Protein AF-A0A844H3U7-F1 (afdb_monomer_lite)

Secondary structure (DSSP, 8-state):
--------TT---HHHHHHHHHHHHHHHHHHHHHHHHHHTT--HHHHHHHHHHHHHHHHHHHHHHTTTTS-HHHHHHHHHHHHHHHHHHHHHHHHHHHHHS-TTTHHHHHHHHHHHHHHHHHHHHHHHHHHHHHHHHHHHHHHHHHHHHHHHHHHHHHHHHHHHHHHHHHHHHHHHHHHHHHHHHHHHHHHHHHHHHHHHHHHHHHHHHHHHHHHHHHHHHHHHHHHHHHHHHHHHHHHHHHHHHHHHHHHHHHHHHHHHHHHHHHHHHHHHHHHHHHHHHHHHHHHHHHHHHHHHHHHHHHTTSS--

Foldseek 3Di:
DDDDDPDPPPCDDPVVVVLVVLLVCLLCCLLVVLVVCLVVVHDLVVSLVSLLCSLVCSLVVCCVVVVDDDQLLVNLVSLQVSLQSSLVSLLVVLVVVLVPDDPVCNVVSVVVNVSSNVSSVSSNVSSNVSNVVSNVVNVVVVVVVVVVVVVVVVVVVVVVVVVVVVVVVVVVVVVVVVVVVVVVVVVVVVVVVVVVVVVVVVVVVVVVVVVVVVVVVVVVVVVVVVVVVVVVVVVVVVVVVVVVVVVVVVVVVVVVVVVVVVVVVVVVVVVVVVVVVVVVVVVVVVVVVVVVVVVVVVVVVVVVPPDD

Radius of gyration: 87.22 Å; chains: 1; bounding box: 187×61×222 Å

pLDDT: mean 83.52, std 12.87, range [40.66, 98.19]

Organism: NCBI:txid913252

Structure (mmCIF, N/CA/C/O backbone):
data_AF-A0A844H3U7-F1
#
_entry.id   AF-A0A844H3U7-F1
#
loop_
_atom_site.group_PDB
_atom_site.id
_atom_site.type_symbol
_atom_site.label_atom_id
_atom_site.label_alt_id
_atom_site.label_comp_id
_atom_site.label_asym_id
_atom_site.label_entity_id
_atom_site.label_seq_id
_atom_site.pdbx_PDB_ins_code
_atom_site.Cartn_x
_atom_site.Cartn_y
_atom_site.Cartn_z
_atom_site.occupancy
_atom_site.B_iso_or_equiv
_atom_site.auth_seq_id
_atom_site.auth_comp_id
_atom_site.auth_asym_id
_atom_site.auth_atom_id
_atom_site.pdbx_PDB_model_num
ATOM 1 N N . MET A 1 1 ? -17.336 -28.755 -20.504 1.00 42.91 1 MET A N 1
ATOM 2 C CA . MET A 1 1 ? -17.019 -28.405 -21.908 1.00 42.91 1 MET A CA 1
ATOM 3 C C . MET A 1 1 ? -16.037 -27.241 -21.916 1.00 42.91 1 MET A C 1
ATOM 5 O O . MET A 1 1 ? -16.451 -26.098 -21.788 1.00 42.91 1 MET A O 1
ATOM 9 N N . ALA A 1 2 ? -14.738 -27.530 -21.987 1.00 43.00 2 ALA A N 1
ATOM 10 C CA . ALA A 1 2 ? -13.700 -26.509 -22.104 1.00 43.00 2 ALA A CA 1
ATOM 11 C C . ALA A 1 2 ? -13.548 -26.126 -23.585 1.00 43.00 2 ALA A C 1
ATOM 13 O O . ALA A 1 2 ? -13.239 -26.981 -24.413 1.00 43.00 2 ALA A O 1
ATOM 14 N N . ARG A 1 3 ? -13.814 -24.863 -23.938 1.00 47.28 3 ARG A N 1
ATOM 15 C CA . ARG A 1 3 ? -13.538 -24.338 -25.283 1.00 47.28 3 ARG A CA 1
ATOM 16 C C . ARG A 1 3 ? -12.031 -24.123 -25.411 1.00 47.28 3 ARG A C 1
ATOM 18 O O . ARG A 1 3 ? -11.485 -23.206 -24.810 1.00 47.28 3 ARG A O 1
ATOM 25 N N . ALA A 1 4 ? -11.376 -24.981 -26.187 1.00 50.75 4 ALA A N 1
ATOM 26 C CA . ALA A 1 4 ? -10.006 -24.775 -26.628 1.00 50.75 4 ALA A CA 1
ATOM 27 C C . ALA A 1 4 ? -9.982 -23.628 -27.648 1.00 50.75 4 ALA A C 1
ATOM 29 O O . ALA A 1 4 ? -10.445 -23.767 -28.779 1.00 50.75 4 ALA A O 1
ATOM 30 N N . THR A 1 5 ? -9.477 -22.472 -27.230 1.00 55.03 5 THR A N 1
ATOM 31 C CA . THR A 1 5 ? -9.232 -21.332 -28.111 1.00 55.03 5 THR A CA 1
ATOM 32 C C . THR A 1 5 ? -8.017 -21.660 -28.975 1.00 55.03 5 THR A C 1
ATOM 34 O O . THR A 1 5 ? -6.880 -21.627 -28.508 1.00 55.03 5 THR A O 1
ATOM 37 N N . THR A 1 6 ? -8.244 -22.013 -30.238 1.00 57.00 6 THR A N 1
ATOM 38 C CA . THR A 1 6 ? -7.185 -22.207 -31.234 1.00 57.00 6 THR A CA 1
ATOM 39 C C . THR A 1 6 ? -6.514 -20.866 -31.527 1.00 57.00 6 THR A C 1
ATOM 41 O O . THR A 1 6 ? -6.956 -20.108 -32.392 1.00 57.00 6 THR A O 1
ATOM 44 N N . ARG A 1 7 ? -5.456 -20.548 -30.781 1.00 52.00 7 ARG A N 1
ATOM 45 C CA . ARG A 1 7 ? -4.577 -19.412 -31.057 1.00 52.00 7 ARG A CA 1
ATOM 46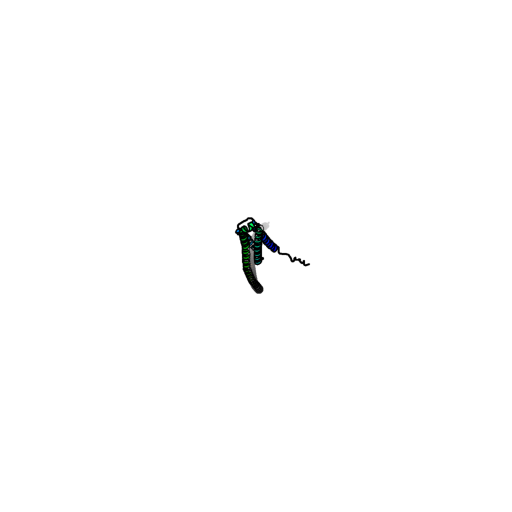 C C . ARG A 1 7 ? -3.762 -19.758 -32.305 1.00 52.00 7 ARG A C 1
ATOM 48 O O . ARG A 1 7 ? -2.907 -20.638 -32.259 1.00 52.00 7 ARG A O 1
ATOM 55 N N . ARG A 1 8 ? -4.079 -19.130 -33.443 1.00 57.53 8 ARG A N 1
ATOM 56 C CA . ARG A 1 8 ? -3.311 -19.298 -34.686 1.00 57.53 8 ARG A CA 1
ATOM 57 C C . ARG A 1 8 ? -1.871 -18.852 -34.432 1.00 57.53 8 ARG A C 1
ATOM 59 O O . ARG A 1 8 ? -1.635 -17.756 -33.940 1.00 57.53 8 ARG A O 1
ATOM 66 N N . MET A 1 9 ? -0.923 -19.706 -34.791 1.00 55.47 9 MET A N 1
ATOM 67 C CA . MET A 1 9 ? 0.509 -19.577 -34.494 1.00 55.47 9 MET A CA 1
ATOM 68 C C . MET A 1 9 ? 1.230 -18.459 -35.286 1.00 55.47 9 MET A C 1
ATOM 70 O O . MET A 1 9 ? 2.443 -18.333 -35.194 1.00 55.47 9 MET A O 1
ATOM 74 N N . HIS A 1 10 ? 0.494 -17.635 -36.045 1.00 56.66 10 HIS A N 1
ATOM 75 C CA . HIS A 1 10 ? 1.019 -16.558 -36.900 1.00 56.66 10 HIS A CA 1
ATOM 76 C C . HIS A 1 10 ? 0.423 -15.177 -36.595 1.00 56.66 10 HIS A C 1
ATOM 78 O O . HIS A 1 10 ? 0.428 -14.296 -37.450 1.00 56.66 10 HIS A O 1
ATOM 84 N N . ASP A 1 11 ? -0.103 -14.979 -35.389 1.00 47.84 11 ASP A N 1
ATOM 85 C CA . ASP A 1 11 ? -0.596 -13.669 -34.966 1.00 47.84 11 ASP A CA 1
ATOM 86 C C . ASP A 1 11 ? 0.603 -12.771 -34.606 1.00 47.84 11 ASP A C 1
ATOM 88 O O . ASP A 1 11 ? 1.008 -12.666 -33.445 1.00 47.84 11 ASP A O 1
ATOM 92 N N . VAL A 1 12 ? 1.243 -12.198 -35.634 1.00 56.62 12 VAL A N 1
ATOM 93 C CA . VAL A 1 12 ? 2.212 -11.107 -35.462 1.00 56.62 12 VAL A CA 1
ATOM 94 C C . VAL A 1 12 ? 1.489 -9.969 -34.764 1.00 56.62 12 VAL A C 1
ATOM 96 O O . VAL A 1 12 ? 0.391 -9.578 -35.162 1.00 56.62 12 VAL A O 1
ATOM 99 N N . SER A 1 13 ? 2.067 -9.467 -33.673 1.00 57.78 13 SER A N 1
ATOM 100 C CA . SER A 1 13 ? 1.369 -8.466 -32.873 1.00 57.78 13 SER A CA 1
ATOM 101 C C . SER A 1 13 ? 1.029 -7.249 -33.753 1.00 57.78 13 SER A C 1
ATOM 103 O O . SER A 1 13 ? 1.859 -6.851 -34.578 1.00 57.78 13 SER A O 1
ATOM 105 N N . PRO A 1 14 ? -0.140 -6.605 -33.581 1.00 56.97 14 PRO A N 1
ATOM 106 C CA . PRO A 1 14 ? -0.527 -5.441 -34.383 1.00 56.97 14 PRO A CA 1
ATOM 107 C C . PRO A 1 14 ? 0.528 -4.324 -34.407 1.00 56.97 14 PRO A C 1
ATOM 109 O O . PRO A 1 14 ? 0.569 -3.538 -35.345 1.00 56.97 14 PRO A O 1
ATOM 112 N N . ARG A 1 15 ? 1.403 -4.266 -33.393 1.00 59.22 15 ARG A N 1
ATOM 113 C CA . ARG A 1 15 ? 2.480 -3.277 -33.252 1.00 59.22 15 ARG A CA 1
ATOM 114 C C . ARG A 1 15 ? 3.720 -3.597 -34.088 1.00 59.22 15 ARG A C 1
ATOM 116 O O . ARG A 1 15 ? 4.289 -2.686 -34.665 1.00 59.22 15 ARG A O 1
ATOM 123 N N . GLU A 1 16 ? 4.051 -4.873 -34.273 1.00 64.25 16 GLU A N 1
ATOM 124 C CA . GLU A 1 16 ? 5.151 -5.285 -35.161 1.00 64.25 16 GLU A CA 1
ATOM 125 C C . GLU A 1 16 ? 4.861 -4.913 -36.628 1.00 64.25 16 GLU A C 1
ATOM 127 O O . GLU A 1 16 ? 5.763 -4.634 -37.416 1.00 64.25 16 GLU A O 1
ATOM 132 N N . SER A 1 17 ? 3.576 -4.856 -36.994 1.00 67.75 17 SER A N 1
ATOM 133 C CA . SER A 1 17 ? 3.145 -4.362 -38.306 1.00 67.75 17 SER A CA 1
ATOM 134 C C . SER A 1 17 ? 3.340 -2.849 -38.449 1.00 67.75 17 SER A C 1
ATOM 136 O O . SER A 1 17 ? 3.697 -2.390 -39.531 1.00 67.75 17 SER A O 1
ATOM 138 N N . TRP A 1 18 ? 3.160 -2.075 -37.372 1.00 74.31 18 TRP A N 1
ATOM 139 C CA . TRP A 1 18 ? 3.371 -0.623 -37.381 1.00 74.31 18 TRP A CA 1
ATOM 140 C C . TRP A 1 18 ? 4.835 -0.254 -37.610 1.00 74.31 18 TRP A C 1
ATOM 142 O O . TRP A 1 18 ? 5.116 0.607 -38.440 1.00 74.31 18 TRP A O 1
ATOM 152 N N . ASP A 1 19 ? 5.765 -0.952 -36.965 1.00 75.94 19 ASP A N 1
ATOM 153 C CA . ASP A 1 19 ? 7.198 -0.667 -37.106 1.00 75.94 19 ASP A CA 1
ATOM 154 C C . ASP A 1 19 ? 7.685 -0.917 -38.537 1.00 75.94 19 ASP A C 1
ATOM 156 O O . ASP A 1 19 ? 8.438 -0.123 -39.107 1.00 75.94 19 ASP A O 1
ATOM 160 N N . ARG A 1 20 ? 7.186 -1.991 -39.164 1.00 81.00 20 ARG A N 1
ATOM 161 C CA . ARG A 1 20 ? 7.453 -2.303 -40.575 1.00 81.00 20 ARG A CA 1
ATOM 162 C C . ARG A 1 20 ? 6.891 -1.231 -41.508 1.00 81.00 20 ARG A C 1
ATOM 164 O O . ARG A 1 20 ? 7.546 -0.890 -42.488 1.00 81.00 20 ARG A O 1
ATOM 171 N N . ILE A 1 21 ? 5.711 -0.685 -41.204 1.00 83.94 21 ILE A N 1
ATOM 172 C CA . ILE A 1 21 ? 5.108 0.409 -41.980 1.00 83.94 21 ILE A CA 1
ATOM 173 C C . ILE A 1 21 ? 5.945 1.684 -41.850 1.00 83.94 21 ILE A C 1
ATOM 175 O O . ILE A 1 21 ? 6.231 2.317 -42.862 1.00 83.94 21 ILE A O 1
ATOM 179 N N . VAL A 1 22 ? 6.378 2.044 -40.638 1.00 86.31 22 VAL A N 1
ATOM 180 C CA . VAL A 1 22 ? 7.224 3.227 -40.399 1.00 86.31 22 VAL A CA 1
ATOM 181 C C . VAL A 1 22 ? 8.575 3.083 -41.105 1.00 86.31 22 VAL A C 1
ATOM 183 O O . VAL A 1 22 ? 9.030 4.027 -41.748 1.00 86.31 22 VAL A O 1
ATOM 186 N N . LEU A 1 23 ? 9.183 1.893 -41.059 1.00 87.12 23 LEU A N 1
ATOM 187 C CA . LEU A 1 23 ? 10.418 1.585 -41.783 1.00 87.12 23 LEU A CA 1
ATOM 188 C C . LEU A 1 23 ? 10.237 1.702 -43.302 1.00 87.12 23 LEU A C 1
ATOM 190 O O . LEU A 1 23 ? 11.038 2.351 -43.973 1.00 87.12 23 LEU A O 1
ATOM 194 N N . LEU A 1 24 ? 9.178 1.096 -43.846 1.00 88.88 24 LEU A N 1
ATOM 195 C CA . LEU A 1 24 ? 8.880 1.147 -45.275 1.00 88.88 24 LEU A CA 1
ATOM 196 C C . LEU A 1 24 ? 8.621 2.587 -45.733 1.00 88.88 24 LEU A C 1
ATOM 198 O O . LEU A 1 24 ? 9.118 3.000 -46.777 1.00 88.88 24 LEU A O 1
ATOM 202 N N . LEU A 1 25 ? 7.882 3.366 -44.941 1.00 90.06 25 LEU A N 1
ATOM 203 C CA . LEU A 1 25 ? 7.611 4.771 -45.225 1.00 90.06 25 LEU A CA 1
ATOM 204 C C . LEU A 1 25 ? 8.904 5.587 -45.215 1.00 90.06 25 LEU A C 1
ATOM 206 O O . LEU A 1 25 ? 9.131 6.352 -46.149 1.00 90.06 25 LEU A O 1
ATOM 210 N N . ALA A 1 26 ? 9.777 5.392 -44.223 1.00 90.06 26 ALA A N 1
ATOM 211 C CA . ALA A 1 26 ? 11.078 6.057 -44.165 1.00 90.06 26 ALA A CA 1
ATOM 212 C C . ALA A 1 26 ? 11.969 5.687 -45.362 1.00 90.06 26 ALA A C 1
ATOM 214 O O . ALA A 1 26 ? 12.630 6.557 -45.929 1.00 90.06 26 ALA A O 1
ATOM 215 N N . PHE A 1 27 ? 11.946 4.422 -45.793 1.00 91.25 27 PHE A N 1
ATOM 216 C CA . PHE A 1 27 ? 12.649 3.969 -46.992 1.00 91.25 27 PHE A CA 1
ATOM 217 C C . PHE A 1 27 ? 12.132 4.660 -48.254 1.00 91.25 27 PHE A C 1
ATOM 219 O O . PHE A 1 27 ? 12.913 5.275 -48.979 1.00 91.25 27 PHE A O 1
ATOM 226 N N . VAL A 1 28 ? 10.820 4.602 -48.497 1.00 92.50 28 VAL A N 1
ATOM 227 C CA . VAL A 1 28 ? 10.200 5.203 -49.685 1.00 92.50 28 VAL A CA 1
ATOM 228 C C . VAL A 1 28 ? 10.406 6.715 -49.690 1.00 92.50 28 VAL A C 1
ATOM 230 O O . VAL A 1 28 ? 10.799 7.264 -50.716 1.00 92.50 28 VAL A O 1
ATOM 233 N N . ALA A 1 29 ? 10.207 7.383 -48.552 1.00 92.38 29 ALA A N 1
ATOM 234 C CA . ALA A 1 29 ? 10.429 8.817 -48.419 1.00 92.38 29 ALA A CA 1
ATOM 235 C C . ALA A 1 29 ? 11.895 9.186 -48.684 1.00 92.38 29 ALA A C 1
ATOM 237 O O . ALA A 1 29 ? 12.162 10.078 -49.484 1.00 92.38 29 ALA A O 1
ATOM 238 N N . GLY A 1 30 ? 12.846 8.467 -48.082 1.00 88.81 30 GLY A N 1
ATOM 239 C CA . GLY A 1 30 ? 14.271 8.731 -48.264 1.00 88.81 30 GLY A CA 1
ATOM 240 C C . GLY A 1 30 ? 14.750 8.517 -49.699 1.00 88.81 30 GLY A C 1
ATOM 241 O O . GLY A 1 30 ? 15.471 9.359 -50.234 1.00 88.81 30 GLY A O 1
ATOM 242 N N . VAL A 1 31 ? 14.302 7.443 -50.355 1.00 88.88 31 VAL A N 1
ATOM 243 C CA . VAL A 1 31 ? 14.633 7.150 -51.757 1.00 88.88 31 VAL A CA 1
ATOM 244 C C . VAL A 1 31 ? 13.979 8.155 -52.704 1.00 88.88 31 VAL A C 1
ATOM 246 O O . VAL A 1 31 ? 14.675 8.774 -53.509 1.00 88.88 31 VAL A O 1
ATOM 249 N N . ALA A 1 32 ? 12.663 8.357 -52.601 1.00 89.94 32 ALA A N 1
ATOM 250 C CA . ALA A 1 32 ? 11.934 9.262 -53.486 1.00 89.94 32 ALA A CA 1
ATOM 251 C C . ALA A 1 32 ? 12.397 10.714 -53.313 1.00 89.94 32 ALA A C 1
ATOM 253 O O . ALA A 1 32 ? 12.651 11.402 -54.301 1.00 89.94 32 ALA A O 1
ATOM 254 N N . GLY A 1 33 ? 12.574 11.163 -52.067 1.00 87.25 33 GLY A N 1
ATOM 255 C CA . GLY A 1 33 ? 13.104 12.486 -51.760 1.00 87.25 33 GLY A CA 1
ATOM 256 C C . GLY A 1 33 ? 14.547 12.650 -52.232 1.00 87.25 33 GLY A C 1
ATOM 257 O O . GLY A 1 33 ? 14.862 13.639 -52.886 1.00 87.25 33 GLY A O 1
ATOM 258 N N . GLY A 1 34 ? 15.415 11.660 -52.004 1.00 85.81 34 GLY A N 1
ATOM 259 C CA . GLY A 1 34 ? 16.798 11.689 -52.487 1.00 85.81 34 GLY A CA 1
ATOM 260 C C . GLY A 1 34 ? 16.901 11.811 -54.011 1.00 85.81 34 GLY A C 1
ATOM 261 O O . GLY A 1 34 ? 17.703 12.600 -54.512 1.00 85.81 34 GLY A O 1
ATOM 262 N N . ILE A 1 35 ? 16.060 11.084 -54.754 1.00 85.50 35 ILE A N 1
ATOM 263 C CA . ILE A 1 35 ? 15.978 11.181 -56.219 1.00 85.50 35 ILE A CA 1
ATOM 264 C C . ILE A 1 35 ? 15.447 12.554 -56.642 1.00 85.50 35 ILE A C 1
ATOM 266 O O . ILE A 1 35 ? 16.050 13.201 -57.496 1.00 85.50 35 ILE A O 1
ATOM 270 N N . ALA A 1 36 ? 14.363 13.032 -56.026 1.00 87.62 36 ALA A N 1
ATOM 271 C CA . ALA A 1 36 ? 13.773 14.330 -56.349 1.00 87.62 36 ALA A CA 1
ATOM 272 C C . ALA A 1 36 ? 14.753 15.495 -56.119 1.00 87.62 36 ALA A C 1
ATOM 274 O O . ALA A 1 36 ? 14.860 16.385 -56.966 1.00 87.62 36 ALA A O 1
ATOM 275 N N . LEU A 1 37 ? 15.513 15.476 -55.015 1.00 85.94 37 LEU A N 1
ATOM 276 C CA . LEU A 1 37 ? 16.533 16.493 -54.739 1.00 85.94 37 LEU A CA 1
ATOM 277 C C . LEU A 1 37 ? 17.678 16.463 -55.759 1.00 85.94 37 LEU A C 1
ATOM 279 O O . LEU A 1 37 ? 18.150 17.528 -56.157 1.00 85.94 37 LEU A O 1
ATOM 283 N N . LYS A 1 38 ? 18.097 15.272 -56.211 1.00 80.06 38 LYS A N 1
ATOM 284 C CA . LYS A 1 38 ? 19.107 15.139 -57.272 1.00 80.06 38 LYS A CA 1
ATOM 285 C C . LYS A 1 38 ? 18.606 15.676 -58.611 1.00 80.06 38 LYS A C 1
ATOM 287 O O . LYS A 1 38 ? 19.309 16.452 -59.245 1.00 80.06 38 LYS A O 1
ATOM 292 N N . LEU A 1 39 ? 17.378 15.332 -59.002 1.00 79.62 39 LEU A N 1
ATOM 293 C CA . LEU A 1 39 ? 16.752 15.824 -60.238 1.00 79.62 39 LEU A CA 1
ATOM 294 C C . LEU A 1 39 ? 16.565 17.348 -60.249 1.00 79.62 39 LEU A C 1
ATOM 296 O O . LEU A 1 39 ? 16.596 17.969 -61.305 1.00 79.62 39 LEU A O 1
ATOM 300 N N . SER A 1 40 ? 16.386 17.953 -59.074 1.00 81.25 40 SER A N 1
ATOM 301 C CA . SER A 1 40 ? 16.207 19.402 -58.929 1.00 81.25 40 SER A CA 1
ATOM 302 C C . SER A 1 40 ? 17.524 20.194 -58.990 1.00 81.25 40 SER A C 1
ATOM 304 O O . SER A 1 40 ? 17.490 21.419 -58.906 1.00 81.25 40 SER A O 1
ATOM 306 N N . GLY A 1 41 ? 18.684 19.528 -59.089 1.00 72.56 41 GLY A N 1
ATOM 307 C CA . GLY A 1 41 ? 19.995 20.188 -59.172 1.00 72.56 41 GLY A CA 1
ATOM 308 C C . GLY A 1 41 ? 20.398 20.964 -57.910 1.00 72.56 41 GLY A C 1
ATOM 309 O O . GLY A 1 41 ? 21.214 21.884 -57.975 1.00 72.56 41 GLY A O 1
ATOM 310 N N . VAL A 1 42 ? 19.805 20.642 -56.755 1.00 79.38 42 VAL A N 1
ATOM 311 C CA . VAL A 1 42 ? 20.055 21.350 -55.489 1.00 79.38 42 VAL A CA 1
ATOM 312 C C . VAL A 1 42 ? 21.458 21.028 -54.972 1.00 79.38 42 VAL A C 1
ATOM 314 O O . VAL A 1 42 ? 21.985 19.939 -55.198 1.00 79.38 42 VAL A O 1
ATOM 317 N N . HIS A 1 43 ? 22.059 21.968 -54.233 1.00 82.12 43 HIS A N 1
ATOM 318 C CA . HIS A 1 43 ? 23.392 21.785 -53.670 1.00 82.12 43 HIS A CA 1
ATOM 319 C C . HIS A 1 43 ? 23.502 20.448 -52.887 1.00 82.12 43 HIS A C 1
ATOM 321 O O . HIS A 1 43 ? 22.695 20.203 -51.986 1.00 82.12 43 HIS A O 1
ATOM 327 N N . PRO A 1 44 ? 24.528 19.619 -53.151 1.00 81.12 44 PRO A N 1
ATOM 328 C CA . PRO A 1 44 ? 24.719 18.274 -52.589 1.00 81.12 44 PRO A CA 1
ATOM 329 C C . PRO A 1 44 ? 24.589 18.164 -51.061 1.00 81.12 44 PRO A C 1
ATOM 331 O O . PRO A 1 44 ? 24.048 17.189 -50.545 1.00 81.12 44 PRO A O 1
ATOM 334 N N . PHE A 1 45 ? 25.017 19.189 -50.317 1.00 84.31 45 PHE A N 1
ATOM 335 C CA . PHE A 1 45 ? 24.825 19.263 -48.860 1.00 84.31 45 PHE A CA 1
ATOM 336 C C . PHE A 1 45 ? 23.360 19.134 -48.415 1.00 84.31 45 PHE A C 1
ATOM 338 O O . PHE A 1 45 ? 23.105 18.514 -47.385 1.00 84.31 45 PHE A O 1
ATOM 345 N N . TRP A 1 46 ? 22.393 19.655 -49.176 1.00 87.12 46 TRP A N 1
ATOM 346 C CA . TRP A 1 46 ? 20.973 19.504 -48.845 1.00 87.12 46 TRP A CA 1
ATOM 347 C C . TRP A 1 46 ? 20.488 18.071 -49.047 1.00 87.12 46 TRP A C 1
ATOM 349 O O . TRP A 1 46 ? 19.719 17.573 -48.230 1.00 87.12 46 TRP A O 1
ATOM 359 N N . ALA A 1 47 ? 20.979 17.378 -50.076 1.00 85.56 47 ALA A N 1
ATOM 360 C CA . ALA A 1 47 ? 20.674 15.965 -50.288 1.00 85.56 47 ALA A CA 1
ATOM 361 C C . ALA A 1 47 ? 21.268 15.085 -49.172 1.00 85.56 47 ALA A C 1
ATOM 363 O O . ALA A 1 47 ? 20.587 14.205 -48.642 1.00 85.56 47 ALA A O 1
ATOM 364 N N . ALA A 1 48 ? 22.503 15.377 -48.752 1.00 87.12 48 ALA A N 1
ATOM 365 C CA . ALA A 1 48 ? 23.147 14.735 -47.606 1.00 87.12 48 ALA A CA 1
ATOM 366 C C . ALA A 1 48 ? 22.382 14.989 -46.293 1.00 87.12 48 ALA A C 1
ATOM 368 O O . ALA A 1 48 ? 22.128 14.058 -45.525 1.00 87.12 48 ALA A O 1
ATOM 369 N N . GLY A 1 49 ? 21.980 16.241 -46.055 1.00 90.44 49 GLY A N 1
ATOM 370 C CA . GLY A 1 49 ? 21.198 16.644 -44.887 1.00 90.44 49 GLY A CA 1
ATOM 371 C C . GLY A 1 49 ? 19.801 16.025 -44.863 1.00 90.44 49 GLY A C 1
ATOM 372 O O . GLY A 1 49 ? 19.347 15.603 -43.805 1.00 90.44 49 GLY A O 1
ATOM 373 N N . TYR A 1 50 ? 19.146 15.894 -46.018 1.00 91.56 50 TYR A N 1
ATOM 374 C CA . TYR A 1 50 ? 17.850 15.229 -46.135 1.00 91.56 50 TYR A CA 1
ATOM 375 C C . TYR A 1 50 ? 17.935 13.749 -45.749 1.00 91.56 50 TYR A C 1
ATOM 377 O O . TYR A 1 50 ? 17.155 13.288 -44.919 1.00 91.56 50 TYR A O 1
ATOM 385 N N . ALA A 1 51 ? 18.918 13.013 -46.278 1.00 90.00 51 ALA A N 1
ATOM 386 C CA . ALA A 1 51 ? 19.122 11.612 -45.912 1.00 90.00 51 ALA A CA 1
ATOM 387 C C . ALA A 1 51 ? 19.389 11.451 -44.404 1.00 90.00 51 ALA A C 1
ATOM 389 O O . ALA A 1 51 ? 18.816 10.571 -43.761 1.00 90.00 51 ALA A O 1
ATOM 390 N N . ALA A 1 52 ? 20.200 12.342 -43.822 1.00 91.81 52 ALA A N 1
ATOM 391 C CA . ALA A 1 52 ? 20.442 12.371 -42.383 1.00 91.81 52 ALA A CA 1
ATOM 392 C C . ALA A 1 52 ? 19.164 12.673 -41.584 1.00 91.81 52 ALA A C 1
ATOM 394 O O . ALA A 1 52 ? 18.889 12.006 -40.591 1.00 91.81 52 ALA A O 1
ATOM 395 N N . LEU A 1 53 ? 18.350 13.631 -42.033 1.00 94.06 53 LEU A N 1
ATOM 396 C CA . LEU A 1 53 ? 17.082 13.987 -41.400 1.00 94.06 53 LEU A CA 1
ATOM 397 C C . LEU A 1 53 ? 16.090 12.820 -41.427 1.00 94.06 53 LEU A C 1
ATOM 399 O O . LEU A 1 53 ? 15.432 12.561 -40.422 1.00 94.06 53 LEU A O 1
ATOM 403 N N . VAL A 1 54 ? 15.991 12.093 -42.541 1.00 92.69 54 VAL A N 1
ATOM 404 C CA . VAL A 1 54 ? 15.128 10.906 -42.650 1.00 92.69 54 VAL A CA 1
ATOM 405 C C . VAL A 1 54 ? 15.593 9.807 -41.689 1.00 92.69 54 VAL A C 1
ATOM 407 O O . VAL A 1 54 ? 14.770 9.246 -40.971 1.00 92.69 54 VAL A O 1
ATOM 410 N N . LEU A 1 55 ? 16.902 9.550 -41.592 1.00 91.75 55 LEU A N 1
ATOM 411 C CA . LEU A 1 55 ? 17.457 8.580 -40.637 1.00 91.75 55 LEU A CA 1
ATOM 412 C C . LEU A 1 55 ? 17.197 8.989 -39.181 1.00 91.75 55 LEU A C 1
ATOM 414 O O . LEU A 1 55 ? 16.704 8.188 -38.387 1.00 91.75 55 LEU A O 1
ATOM 418 N N . CYS A 1 56 ? 17.477 10.247 -38.835 1.00 92.19 56 CYS A N 1
ATOM 419 C CA . CYS A 1 56 ? 17.264 10.772 -37.489 1.00 92.19 56 CYS A CA 1
ATOM 420 C C . CYS A 1 56 ? 15.779 10.798 -37.111 1.00 92.19 56 CYS A C 1
ATOM 422 O O . CYS A 1 56 ? 15.432 10.418 -35.998 1.00 92.19 56 CYS A O 1
ATOM 424 N N . SER A 1 57 ? 14.894 11.216 -38.020 1.00 90.88 57 SER A N 1
ATOM 425 C CA . SER A 1 57 ? 13.447 11.237 -37.773 1.00 90.88 57 SER A CA 1
ATOM 426 C C . SER A 1 57 ? 12.872 9.831 -37.629 1.00 90.88 57 SER A C 1
ATOM 428 O O . SER A 1 57 ? 12.065 9.615 -36.730 1.00 90.88 57 SER A O 1
ATOM 430 N N . TYR A 1 58 ? 13.332 8.863 -38.429 1.00 90.50 58 TYR A N 1
ATOM 431 C CA . TYR A 1 58 ? 12.981 7.456 -38.252 1.00 90.50 58 TYR A CA 1
ATOM 432 C C . TYR A 1 58 ? 13.398 6.943 -36.868 1.00 90.50 58 TYR A C 1
ATOM 434 O O . TYR A 1 58 ? 12.562 6.397 -36.144 1.00 90.50 58 TYR A O 1
ATOM 442 N N . ALA A 1 59 ? 14.657 7.157 -36.469 1.00 88.62 59 ALA A N 1
ATOM 443 C CA . ALA A 1 59 ? 15.142 6.724 -35.161 1.00 88.62 59 ALA A CA 1
ATOM 444 C C . ALA A 1 59 ? 14.365 7.388 -34.021 1.00 88.62 59 ALA A C 1
ATOM 446 O O . ALA A 1 59 ? 13.932 6.705 -33.100 1.00 88.62 59 ALA A O 1
ATOM 447 N N . LEU A 1 60 ? 14.129 8.699 -34.107 1.00 88.00 60 LEU A N 1
ATOM 448 C CA . LEU A 1 60 ? 13.441 9.468 -33.076 1.00 88.00 60 LEU A CA 1
ATOM 449 C C . LEU A 1 60 ? 11.964 9.070 -32.947 1.00 88.00 60 LEU A C 1
ATOM 451 O O . LEU A 1 60 ? 11.480 8.840 -31.841 1.00 88.00 60 LEU A O 1
ATOM 455 N N . LEU A 1 61 ? 11.250 8.949 -34.071 1.00 86.75 61 LEU A N 1
ATOM 456 C CA . LEU A 1 61 ? 9.841 8.560 -34.091 1.00 86.75 61 LEU A CA 1
ATOM 457 C C . LEU A 1 61 ? 9.660 7.132 -33.572 1.00 86.75 61 LEU A C 1
ATOM 459 O O . LEU A 1 61 ? 8.761 6.885 -32.769 1.00 86.75 61 LEU A O 1
ATOM 463 N N . THR A 1 62 ? 10.532 6.211 -33.985 1.00 84.1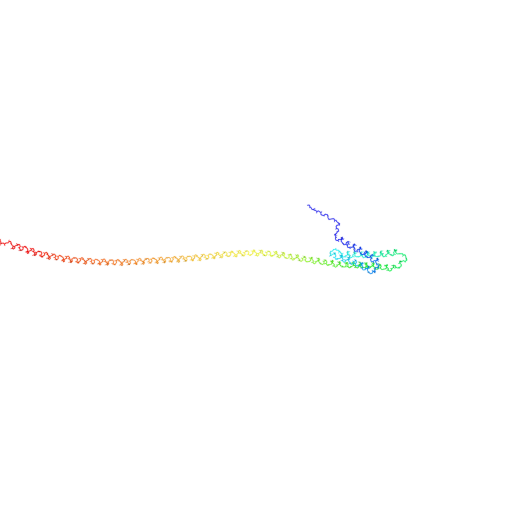2 62 THR A N 1
ATOM 464 C CA . THR A 1 62 ? 10.489 4.816 -33.531 1.00 84.12 62 THR A CA 1
ATOM 465 C C . THR A 1 62 ? 10.855 4.716 -32.051 1.00 84.12 62 THR A C 1
ATOM 467 O O . THR A 1 62 ? 10.185 3.999 -31.314 1.00 84.12 62 THR A O 1
ATOM 470 N N . TYR A 1 63 ? 11.840 5.489 -31.584 1.00 81.94 63 TYR A N 1
ATOM 471 C CA . TYR A 1 63 ? 12.233 5.548 -30.176 1.00 81.94 63 TYR A CA 1
ATOM 472 C C . TYR A 1 63 ? 11.102 6.074 -29.277 1.00 81.94 63 TYR A C 1
ATOM 474 O O . TYR A 1 63 ? 10.746 5.424 -28.298 1.00 81.94 63 TYR A O 1
ATOM 482 N N . PHE A 1 64 ? 10.470 7.201 -29.629 1.00 78.88 64 PHE A N 1
ATOM 483 C CA . PHE A 1 64 ? 9.386 7.775 -28.818 1.00 78.88 64 PHE A CA 1
ATOM 484 C C . PHE A 1 64 ? 8.077 6.987 -28.888 1.00 78.88 64 PHE A C 1
ATOM 486 O O . PHE A 1 64 ? 7.375 6.860 -27.884 1.00 78.88 64 PHE A O 1
ATOM 493 N N . THR A 1 65 ? 7.727 6.457 -30.061 1.00 73.19 65 THR A N 1
ATOM 494 C CA . THR A 1 65 ? 6.490 5.675 -30.227 1.00 73.19 65 THR A CA 1
ATOM 495 C C . THR A 1 65 ? 6.605 4.327 -29.520 1.00 73.19 65 THR A C 1
ATOM 497 O O . THR A 1 65 ? 5.621 3.807 -28.990 1.00 73.19 65 THR A O 1
ATOM 500 N N . THR A 1 66 ? 7.820 3.781 -29.440 1.00 64.25 66 THR A N 1
ATOM 501 C CA . THR A 1 66 ? 8.059 2.443 -28.908 1.00 64.25 66 THR A CA 1
ATOM 502 C C . THR A 1 66 ? 8.585 2.471 -27.485 1.00 64.25 66 THR A C 1
ATOM 504 O O . THR A 1 66 ? 9.601 1.867 -27.152 1.00 64.25 66 THR A O 1
ATOM 507 N N . ASN A 1 67 ? 7.844 3.135 -26.611 1.00 51.84 67 ASN A N 1
ATOM 508 C CA . ASN A 1 67 ? 8.310 3.464 -25.272 1.00 51.84 67 ASN A CA 1
ATOM 509 C C . ASN A 1 67 ? 8.616 2.259 -24.346 1.00 51.84 67 ASN A C 1
ATOM 511 O O . ASN A 1 67 ? 9.012 2.491 -23.215 1.00 51.84 67 ASN A O 1
ATOM 515 N N . LEU A 1 68 ? 8.437 0.987 -24.753 1.00 50.16 68 LEU A N 1
ATOM 516 C CA . LEU A 1 68 ? 8.605 -0.156 -23.833 1.00 50.16 68 LEU A CA 1
ATOM 517 C C . LEU A 1 68 ? 9.056 -1.519 -24.416 1.00 50.16 68 LEU A C 1
ATOM 519 O O . LEU A 1 68 ? 9.174 -2.446 -23.616 1.00 50.16 68 LEU A O 1
ATOM 523 N N . ARG A 1 69 ? 9.266 -1.733 -25.733 1.00 51.91 69 ARG A N 1
ATOM 524 C CA . ARG A 1 69 ? 9.526 -3.117 -26.235 1.00 51.91 69 ARG A CA 1
ATOM 525 C C . ARG A 1 69 ? 10.398 -3.343 -27.476 1.00 51.91 69 ARG A C 1
ATOM 527 O O . ARG A 1 69 ? 10.694 -4.506 -27.735 1.00 51.91 69 ARG A O 1
ATOM 534 N N . ILE A 1 70 ? 10.807 -2.330 -28.238 1.00 56.66 70 ILE A N 1
ATOM 535 C CA . ILE A 1 70 ? 11.806 -2.563 -29.295 1.00 56.66 70 ILE A CA 1
ATOM 536 C C . ILE A 1 70 ? 13.172 -2.430 -28.648 1.00 56.66 70 ILE A C 1
ATOM 538 O O . ILE A 1 70 ? 13.471 -1.410 -28.028 1.00 56.66 70 ILE A O 1
ATOM 542 N N . GLU A 1 71 ? 13.988 -3.469 -28.787 1.00 68.00 71 GLU A N 1
ATOM 543 C CA . GLU A 1 71 ? 15.392 -3.398 -28.416 1.00 68.00 71 GLU A CA 1
ATOM 544 C C . GLU A 1 71 ? 16.030 -2.269 -29.233 1.00 68.00 71 GLU A C 1
ATOM 546 O O . GLU A 1 71 ? 15.959 -2.311 -30.464 1.00 68.00 71 GLU A O 1
ATOM 551 N N . PRO A 1 72 ? 16.650 -1.258 -28.597 1.00 75.94 72 PRO A N 1
ATOM 552 C CA . PRO A 1 72 ? 17.334 -0.179 -29.313 1.00 75.94 72 PRO A CA 1
ATOM 553 C C . PRO A 1 72 ? 18.305 -0.689 -30.397 1.00 75.94 72 PRO A C 1
ATOM 555 O O . PRO A 1 72 ? 18.526 -0.021 -31.403 1.00 75.94 72 PRO A O 1
ATOM 558 N N . GLU A 1 73 ? 18.800 -1.921 -30.244 1.00 79.44 73 GLU A N 1
ATOM 559 C CA . GLU A 1 73 ? 19.539 -2.694 -31.249 1.00 79.44 73 GLU A CA 1
ATOM 560 C C . GLU A 1 73 ? 18.820 -2.787 -32.603 1.00 79.44 73 GLU A C 1
ATOM 562 O O . GLU A 1 73 ? 19.418 -2.464 -33.626 1.00 79.44 73 GLU A O 1
ATOM 567 N N . ALA A 1 74 ? 17.533 -3.140 -32.630 1.00 84.31 74 ALA A N 1
ATOM 568 C CA . ALA A 1 74 ? 16.770 -3.280 -33.869 1.00 84.31 74 ALA A CA 1
ATOM 569 C C . ALA A 1 74 ? 16.552 -1.931 -34.574 1.00 84.31 74 ALA A C 1
ATOM 571 O O . ALA A 1 74 ? 16.610 -1.855 -35.801 1.00 84.31 74 ALA A O 1
ATOM 572 N N . ILE A 1 75 ? 16.350 -0.845 -33.815 1.00 87.31 75 ILE A N 1
ATOM 573 C CA . ILE A 1 75 ? 16.260 0.514 -34.379 1.00 87.31 75 ILE A CA 1
ATOM 574 C C . ILE A 1 75 ? 17.603 0.901 -35.000 1.00 87.31 75 ILE A C 1
ATOM 576 O O . ILE A 1 75 ? 17.642 1.391 -36.130 1.00 87.31 75 ILE A O 1
ATOM 580 N N . GLY A 1 76 ? 18.703 0.649 -34.286 1.00 89.75 76 GLY A N 1
ATOM 581 C CA . GLY A 1 76 ? 20.055 0.902 -34.772 1.00 89.75 76 GLY A CA 1
ATOM 582 C C . GLY A 1 76 ? 20.392 0.109 -36.037 1.00 89.75 76 GLY A C 1
ATOM 583 O O . GLY A 1 76 ? 20.910 0.679 -36.998 1.00 89.75 76 GLY A O 1
ATOM 584 N N . ASP A 1 77 ? 20.058 -1.180 -36.071 1.00 90.44 77 ASP A N 1
ATOM 585 C CA . ASP A 1 77 ? 20.257 -2.040 -37.238 1.00 90.44 77 ASP A CA 1
ATOM 586 C C . ASP A 1 77 ? 19.408 -1.575 -38.430 1.00 90.44 77 ASP A C 1
ATOM 588 O O . ASP A 1 77 ? 19.920 -1.467 -39.545 1.00 90.44 77 ASP A O 1
ATOM 592 N N . ASN A 1 78 ? 18.148 -1.194 -38.206 1.00 91.31 78 ASN A N 1
ATOM 593 C CA . ASN A 1 78 ? 17.297 -0.627 -39.252 1.00 91.31 78 ASN A CA 1
ATOM 594 C C . ASN A 1 78 ? 17.864 0.685 -39.810 1.00 91.31 78 ASN A C 1
ATOM 596 O O . ASN A 1 78 ? 17.896 0.860 -41.025 1.00 91.31 78 ASN A O 1
ATOM 600 N N . CYS A 1 79 ? 18.366 1.585 -38.957 1.00 92.06 79 CYS A N 1
ATOM 601 C CA . CYS A 1 79 ? 19.023 2.821 -39.398 1.00 92.06 79 CYS A CA 1
ATOM 602 C C . CYS A 1 79 ? 20.278 2.537 -40.230 1.00 92.06 79 CYS A C 1
ATOM 604 O O . CYS A 1 79 ? 20.538 3.219 -41.222 1.00 92.06 79 CYS A O 1
ATOM 606 N N . TYR A 1 80 ? 21.044 1.515 -39.850 1.00 93.69 80 TYR A N 1
ATOM 607 C CA . TYR A 1 80 ? 22.209 1.070 -40.602 1.00 93.69 80 TYR A CA 1
ATOM 608 C C . TYR A 1 80 ? 21.828 0.549 -41.993 1.00 93.69 80 TYR A C 1
ATOM 610 O O . TYR A 1 80 ? 22.404 0.997 -42.988 1.00 93.69 80 TYR A O 1
ATOM 618 N N . TYR A 1 81 ? 20.823 -0.330 -42.085 1.00 93.19 81 TYR A N 1
ATOM 619 C CA . TYR A 1 81 ? 20.331 -0.827 -43.372 1.00 93.19 81 TYR A CA 1
ATOM 620 C C . TYR A 1 81 ? 19.737 0.286 -44.231 1.00 93.19 81 TYR A C 1
ATOM 622 O O . TYR A 1 81 ? 19.974 0.319 -45.436 1.00 93.19 81 TYR A O 1
ATOM 630 N N . LEU A 1 82 ? 19.008 1.224 -43.626 1.00 91.88 82 LEU A N 1
ATOM 631 C CA . LEU A 1 82 ? 18.414 2.349 -44.337 1.00 91.88 82 LEU A CA 1
ATOM 632 C C . LEU A 1 82 ? 19.493 3.285 -44.898 1.00 91.88 82 LEU A C 1
ATOM 634 O O . LEU A 1 82 ? 19.438 3.649 -46.070 1.00 91.88 82 LEU A O 1
ATOM 638 N N . GLY A 1 83 ? 20.521 3.598 -44.104 1.00 92.81 83 GLY A N 1
ATOM 639 C CA . GLY A 1 83 ? 21.679 4.369 -44.558 1.00 92.81 83 GLY A CA 1
ATOM 640 C C . GLY A 1 83 ? 22.416 3.672 -45.702 1.00 92.81 83 GLY A C 1
ATOM 641 O O . GLY A 1 83 ? 22.702 4.297 -46.717 1.00 92.81 83 GLY A O 1
ATOM 642 N N . PHE A 1 84 ? 22.642 2.361 -45.592 1.00 92.75 84 PHE A N 1
ATOM 643 C CA . PHE A 1 84 ? 23.235 1.557 -46.663 1.00 92.75 84 PHE A CA 1
ATOM 644 C C . PHE A 1 84 ? 22.391 1.564 -47.948 1.00 92.75 84 PHE A C 1
ATOM 646 O O . PHE A 1 84 ? 22.920 1.759 -49.044 1.00 92.75 84 PHE A O 1
ATOM 653 N N . LEU A 1 85 ? 21.073 1.402 -47.829 1.00 92.00 85 LEU A N 1
ATOM 654 C CA . LEU A 1 85 ? 20.153 1.444 -48.964 1.00 92.00 85 LEU A CA 1
ATOM 655 C C . LEU A 1 85 ? 20.128 2.822 -49.635 1.00 92.00 85 LEU A C 1
ATOM 657 O O . LEU A 1 85 ? 20.103 2.900 -50.866 1.00 92.00 85 LEU A O 1
ATOM 661 N N . PHE A 1 86 ? 20.180 3.907 -48.860 1.00 91.06 86 PHE A N 1
ATOM 662 C CA . PHE A 1 86 ? 20.277 5.267 -49.395 1.00 91.06 86 PHE A CA 1
ATOM 663 C C . PHE A 1 86 ? 21.585 5.477 -50.156 1.00 91.06 86 PHE A C 1
ATOM 665 O O . PHE A 1 86 ? 21.565 6.034 -51.254 1.00 91.06 86 PHE A O 1
ATOM 672 N N . THR A 1 87 ? 22.703 4.963 -49.640 1.00 91.75 87 THR A N 1
ATOM 673 C CA . THR A 1 87 ? 23.992 4.960 -50.341 1.00 91.75 87 THR A CA 1
ATOM 674 C C . THR A 1 87 ? 23.900 4.218 -51.670 1.00 91.75 87 THR A C 1
ATOM 676 O O . THR A 1 87 ? 24.226 4.796 -52.706 1.00 91.75 87 THR A O 1
ATOM 679 N N . LEU A 1 88 ? 23.417 2.970 -51.671 1.00 91.00 88 LEU A N 1
ATOM 680 C CA . LEU A 1 88 ? 23.291 2.167 -52.892 1.00 91.00 88 LEU A CA 1
ATOM 681 C C . LEU A 1 88 ? 22.392 2.838 -53.929 1.00 91.00 88 LEU A C 1
ATOM 683 O O . LEU A 1 88 ? 22.750 2.909 -55.101 1.00 91.00 88 LEU A O 1
ATOM 687 N N . THR A 1 89 ? 21.258 3.379 -53.490 1.00 89.06 89 THR A N 1
ATOM 688 C CA . THR A 1 89 ? 20.320 4.090 -54.364 1.00 89.06 89 THR A CA 1
ATOM 689 C C . THR A 1 89 ? 20.963 5.349 -54.941 1.00 89.06 89 THR A C 1
ATOM 691 O O . THR A 1 89 ? 20.895 5.591 -56.144 1.00 89.06 89 THR A O 1
ATOM 694 N N . SER A 1 90 ? 21.639 6.137 -54.100 1.00 86.19 90 SER A N 1
ATOM 695 C CA . SER A 1 90 ? 22.338 7.351 -54.517 1.00 86.19 90 SER A CA 1
ATOM 696 C C . SER A 1 90 ? 23.387 7.041 -55.589 1.00 86.19 90 SER A C 1
ATOM 698 O O . SER A 1 90 ? 23.413 7.714 -56.620 1.00 86.19 90 SER A O 1
ATOM 700 N N . LEU A 1 91 ? 24.204 6.006 -55.383 1.00 87.50 91 LEU A N 1
ATOM 701 C CA . LEU A 1 91 ? 25.226 5.586 -56.340 1.00 87.50 91 LEU A CA 1
ATOM 702 C C . LEU A 1 91 ? 24.629 5.024 -57.629 1.00 87.50 91 LEU A C 1
ATOM 704 O O . LEU A 1 91 ? 25.092 5.388 -58.706 1.00 87.50 91 LEU A O 1
ATOM 708 N N . ALA A 1 92 ? 23.589 4.192 -57.535 1.00 87.62 92 ALA A N 1
ATOM 709 C CA . ALA A 1 92 ? 22.913 3.627 -58.699 1.00 87.62 92 ALA A CA 1
ATOM 710 C C . ALA A 1 92 ? 22.342 4.725 -59.608 1.00 87.62 92 ALA A C 1
ATOM 712 O O . ALA A 1 92 ? 22.554 4.695 -60.817 1.00 87.62 92 ALA A O 1
ATOM 713 N N . VAL A 1 93 ? 21.690 5.733 -59.022 1.00 85.00 93 VAL A N 1
ATOM 714 C CA . VAL A 1 93 ? 21.132 6.879 -59.757 1.00 85.00 93 VAL A CA 1
ATOM 715 C C . VAL A 1 93 ? 22.237 7.734 -60.379 1.00 85.00 93 VAL A C 1
ATOM 717 O O . VAL A 1 93 ? 22.149 8.101 -61.546 1.00 85.00 93 VAL A O 1
ATOM 720 N N . THR A 1 94 ? 23.306 8.023 -59.631 1.00 84.88 94 THR A N 1
ATOM 721 C CA . THR A 1 94 ? 24.450 8.780 -60.163 1.00 84.88 94 THR A CA 1
ATOM 722 C C . THR A 1 94 ? 25.121 8.041 -61.324 1.00 84.88 94 THR A C 1
ATOM 724 O O . THR A 1 94 ? 25.452 8.665 -62.325 1.00 84.88 94 THR A O 1
ATOM 727 N N . LEU A 1 95 ? 25.282 6.718 -61.236 1.00 84.31 95 LEU A N 1
ATOM 728 C CA . LEU A 1 95 ? 25.859 5.918 -62.317 1.00 84.31 95 LEU A CA 1
ATOM 729 C C . LEU A 1 95 ? 24.933 5.840 -63.538 1.00 84.31 95 LEU A C 1
ATOM 731 O O . LEU A 1 95 ? 25.416 5.904 -64.665 1.00 84.31 95 LEU A O 1
ATOM 735 N N . TYR A 1 96 ? 23.619 5.738 -63.324 1.00 84.50 96 TYR A N 1
ATOM 736 C CA . TYR A 1 96 ? 22.628 5.729 -64.398 1.00 84.50 96 TYR A CA 1
ATOM 737 C C . TYR A 1 96 ? 22.738 6.987 -65.276 1.00 84.50 96 TYR A C 1
ATOM 739 O O . TYR A 1 96 ? 22.904 6.866 -66.489 1.00 84.50 96 TYR A O 1
ATOM 747 N N . PHE A 1 97 ? 22.789 8.178 -64.669 1.00 80.44 97 PHE A N 1
ATOM 748 C CA . PHE A 1 97 ? 22.940 9.436 -65.413 1.00 80.44 97 PHE A CA 1
ATOM 749 C C . PHE A 1 97 ? 24.268 9.548 -66.176 1.00 80.44 97 PHE A C 1
ATOM 751 O O . PHE A 1 97 ? 24.312 10.123 -67.263 1.00 80.44 97 PHE A O 1
ATOM 758 N N . VAL A 1 98 ? 25.352 8.966 -65.656 1.00 80.88 98 VAL A N 1
ATOM 759 C CA . VAL A 1 98 ? 26.664 8.925 -66.334 1.00 80.88 98 VAL A CA 1
ATOM 760 C C . VAL A 1 98 ? 26.668 7.987 -67.545 1.00 80.88 98 VAL A C 1
ATOM 762 O O . VAL A 1 98 ? 27.408 8.203 -68.504 1.00 80.88 98 VAL A O 1
ATOM 765 N N . VAL A 1 99 ? 25.881 6.911 -67.498 1.00 81.56 99 VAL A N 1
ATOM 766 C CA . VAL A 1 99 ? 25.770 5.955 -68.608 1.00 81.56 99 VAL A CA 1
ATOM 767 C C . VAL A 1 99 ? 24.859 6.495 -69.708 1.00 81.56 99 VAL A C 1
ATOM 769 O O . VAL A 1 99 ? 25.187 6.326 -70.882 1.00 81.56 99 VAL A O 1
ATOM 772 N N . GLU A 1 100 ? 23.757 7.150 -69.335 1.00 79.38 100 GLU A N 1
ATOM 773 C CA . GLU A 1 100 ? 22.791 7.756 -70.262 1.00 79.38 100 GLU A CA 1
ATOM 774 C C . GLU A 1 100 ? 23.373 8.964 -71.017 1.00 79.38 100 GLU A C 1
ATOM 776 O O . GLU A 1 100 ? 22.998 9.239 -72.156 1.00 79.38 100 GLU A O 1
ATOM 781 N N . SER A 1 101 ? 24.346 9.651 -70.422 1.00 73.25 101 SER A N 1
ATOM 782 C CA . SER A 1 101 ? 25.062 10.751 -71.064 1.00 73.25 101 SER A CA 1
ATOM 783 C C . SER A 1 101 ? 26.065 10.256 -72.118 1.00 73.25 101 SER A C 1
ATOM 785 O O . SER A 1 101 ? 26.854 9.324 -71.910 1.00 73.25 101 SER A O 1
ATOM 787 N N . GLY A 1 102 ? 26.027 10.904 -73.288 1.00 70.38 102 GLY A N 1
ATOM 788 C CA . GLY A 1 102 ? 26.893 10.606 -74.428 1.00 70.38 102 GLY A CA 1
ATOM 789 C C . GLY A 1 102 ? 28.385 10.729 -74.093 1.00 70.38 102 GLY A C 1
ATOM 790 O O . GLY A 1 102 ? 28.783 11.440 -73.171 1.00 70.38 102 GLY A O 1
ATOM 791 N N . ALA A 1 103 ? 29.232 10.030 -74.856 1.00 66.38 103 ALA A N 1
ATOM 792 C CA . ALA A 1 103 ? 30.669 9.918 -74.580 1.00 66.38 103 ALA A CA 1
ATOM 793 C C . ALA A 1 103 ? 31.408 11.272 -74.488 1.00 66.38 103 ALA A C 1
ATOM 795 O O . ALA A 1 103 ? 32.403 11.362 -73.771 1.00 66.38 103 ALA A O 1
ATOM 796 N N . GLU A 1 104 ? 30.910 12.315 -75.159 1.00 64.56 104 GLU A N 1
ATOM 797 C CA . GLU A 1 104 ? 31.500 13.662 -75.163 1.00 64.56 104 GLU A CA 1
ATOM 798 C C . GLU A 1 104 ? 31.221 14.465 -73.875 1.00 64.56 104 GLU A C 1
ATOM 800 O O . GLU A 1 104 ? 32.046 15.288 -73.479 1.00 64.56 104 GLU A O 1
ATOM 805 N N . ASP A 1 105 ? 30.128 14.180 -73.155 1.00 67.44 105 ASP A N 1
ATOM 806 C CA . ASP A 1 105 ? 29.731 14.918 -71.943 1.00 67.44 105 ASP A CA 1
ATOM 807 C C . ASP A 1 105 ? 30.179 14.247 -70.633 1.00 67.44 105 ASP A C 1
ATOM 809 O O . ASP A 1 105 ? 30.164 14.871 -69.569 1.00 67.44 105 ASP A O 1
ATOM 813 N N . ARG A 1 106 ? 30.674 13.002 -70.683 1.00 69.88 106 ARG A N 1
ATOM 814 C CA . ARG A 1 106 ? 31.112 12.254 -69.485 1.00 69.88 106 ARG A CA 1
ATOM 815 C C . ARG A 1 106 ? 32.196 12.959 -68.676 1.00 69.88 106 ARG A C 1
ATOM 817 O O . ARG A 1 106 ? 32.185 12.888 -67.449 1.00 69.88 106 ARG A O 1
ATOM 824 N N . ALA A 1 107 ? 33.118 13.661 -69.336 1.00 69.25 107 ALA A N 1
ATOM 825 C CA . ALA A 1 107 ? 34.184 14.394 -68.650 1.00 69.25 107 ALA A CA 1
ATOM 826 C C . ALA A 1 107 ? 33.644 15.562 -67.800 1.00 69.25 107 ALA A C 1
ATOM 828 O O . ALA A 1 107 ? 34.233 15.896 -66.773 1.00 69.25 107 ALA A O 1
ATOM 829 N N . ARG A 1 108 ? 32.501 16.151 -68.184 1.00 70.56 108 ARG A N 1
ATOM 830 C CA . ARG A 1 108 ? 31.846 17.244 -67.444 1.00 70.56 108 ARG A CA 1
ATOM 831 C C . ARG A 1 108 ? 31.057 16.753 -66.228 1.00 70.56 108 ARG A C 1
ATOM 833 O O . ARG A 1 108 ? 30.814 17.539 -65.321 1.00 70.56 108 ARG A O 1
ATOM 840 N N . LEU A 1 109 ? 30.721 15.463 -66.180 1.00 74.38 109 LEU A N 1
ATOM 841 C CA . LEU A 1 109 ? 29.926 14.847 -65.112 1.00 74.38 109 LEU A CA 1
ATOM 842 C C . LEU A 1 109 ? 30.767 14.313 -63.945 1.00 74.38 109 LEU A C 1
ATOM 844 O O . LEU A 1 109 ? 30.221 13.962 -62.903 1.00 74.38 109 LEU A O 1
ATOM 848 N N . ILE A 1 110 ? 32.099 14.285 -64.064 1.00 77.81 110 ILE A N 1
ATOM 849 C CA . ILE A 1 110 ? 32.997 13.812 -62.995 1.00 77.81 110 ILE A CA 1
ATOM 850 C C . ILE A 1 110 ? 32.761 14.549 -61.655 1.00 77.81 110 ILE A C 1
ATOM 852 O O . ILE A 1 110 ? 32.657 13.869 -60.630 1.00 77.81 110 ILE A O 1
ATOM 856 N N . PRO A 1 111 ? 32.620 15.892 -61.602 1.00 81.19 111 PRO A N 1
ATOM 857 C CA . PRO A 1 111 ? 32.334 16.597 -60.348 1.00 81.19 111 PRO A CA 1
ATOM 858 C C . PRO A 1 111 ? 30.977 16.218 -59.740 1.00 81.19 111 PRO A C 1
ATOM 860 O O . PRO A 1 111 ? 30.859 16.089 -58.522 1.00 81.19 111 PRO A O 1
ATOM 863 N N . GLU A 1 112 ? 29.966 15.996 -60.579 1.00 77.38 112 GLU A N 1
ATOM 864 C CA . GLU A 1 112 ? 28.627 15.582 -60.152 1.00 77.38 112 GLU A CA 1
ATOM 865 C C . GLU A 1 112 ? 28.637 14.159 -59.582 1.00 77.38 112 GLU A C 1
ATOM 867 O O . GLU A 1 112 ? 28.020 13.885 -58.551 1.00 77.38 112 GLU A O 1
ATOM 872 N N . VAL A 1 113 ? 29.439 13.276 -60.179 1.00 82.56 113 VAL A N 1
ATOM 873 C CA . VAL A 1 113 ? 29.677 11.923 -59.676 1.00 82.56 113 VAL A CA 1
ATOM 874 C C . VAL A 1 113 ? 30.349 11.950 -58.310 1.00 82.56 113 VAL A C 1
ATOM 876 O O . VAL A 1 113 ? 29.832 11.350 -57.369 1.00 82.56 113 VAL A O 1
ATOM 879 N N . ILE A 1 114 ? 31.461 12.679 -58.173 1.00 85.25 114 ILE A N 1
ATOM 880 C CA . ILE A 1 114 ? 32.184 12.828 -56.898 1.00 85.25 114 ILE A CA 1
ATOM 881 C C . ILE A 1 114 ? 31.251 13.382 -55.818 1.00 85.25 114 ILE A C 1
ATOM 883 O O . ILE A 1 114 ? 31.261 12.925 -54.673 1.00 85.25 114 ILE A O 1
ATOM 887 N N . SER A 1 115 ? 30.395 14.331 -56.187 1.00 82.69 115 SER A N 1
ATOM 888 C CA . SER A 1 115 ? 29.428 14.893 -55.261 1.00 82.69 115 SER A CA 1
ATOM 889 C C . SER A 1 115 ? 28.329 13.905 -54.856 1.00 82.69 115 SER A C 1
ATOM 891 O O . SER A 1 115 ? 28.004 13.782 -53.673 1.00 82.69 115 SER A O 1
ATOM 893 N N . GLY A 1 116 ? 27.817 13.121 -55.809 1.00 83.19 116 GLY A N 1
ATOM 894 C CA . GLY A 1 116 ? 26.886 12.023 -55.552 1.00 83.19 116 GLY A CA 1
ATOM 895 C C . GLY A 1 116 ? 27.470 10.955 -54.622 1.00 83.19 116 GLY A C 1
ATOM 896 O O . GLY A 1 116 ? 26.760 10.466 -53.740 1.00 83.19 116 GLY A O 1
ATOM 897 N N . PHE A 1 117 ? 28.768 10.659 -54.754 1.00 85.56 117 PHE A N 1
ATOM 898 C CA . PHE A 1 117 ? 29.510 9.810 -53.818 1.00 85.56 117 PHE A CA 1
ATOM 899 C C . PHE A 1 117 ? 29.564 10.418 -52.412 1.00 85.56 117 PHE A C 1
ATOM 901 O O . PHE A 1 117 ? 29.305 9.712 -51.441 1.00 85.56 117 PHE A O 1
ATOM 908 N N . GLY A 1 118 ? 29.835 11.720 -52.284 1.00 86.25 118 GLY A N 1
ATOM 909 C CA . GLY A 1 118 ? 29.838 12.413 -50.990 1.00 86.25 118 GLY A CA 1
ATOM 910 C C . GLY A 1 118 ? 28.489 12.336 -50.264 1.00 86.25 118 GLY A C 1
ATOM 911 O O . GLY A 1 118 ? 28.441 12.010 -49.077 1.00 86.25 118 GLY A O 1
ATOM 912 N N . VAL A 1 119 ? 27.384 12.548 -50.989 1.00 85.62 119 VAL A N 1
ATOM 913 C CA . VAL A 1 119 ? 26.014 12.389 -50.460 1.00 85.62 119 VAL A CA 1
ATOM 914 C C . VAL A 1 119 ? 25.736 10.941 -50.054 1.00 85.62 119 VAL A C 1
ATOM 916 O O . VAL A 1 119 ? 25.139 10.679 -49.011 1.00 85.62 119 VAL A O 1
ATOM 919 N N . ALA A 1 120 ? 26.185 9.979 -50.862 1.00 88.38 120 ALA A N 1
ATOM 920 C CA . ALA A 1 120 ? 26.020 8.564 -50.556 1.00 88.38 120 ALA A CA 1
ATOM 921 C C . ALA A 1 120 ? 26.768 8.180 -49.265 1.00 88.38 120 ALA A C 1
ATOM 923 O O . AL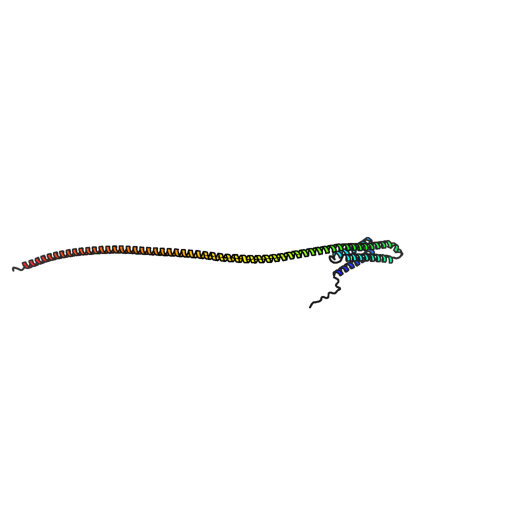A A 1 120 ? 26.183 7.537 -48.392 1.00 88.38 120 ALA A O 1
ATOM 924 N N . LEU A 1 121 ? 28.017 8.630 -49.105 1.00 90.38 121 LEU A N 1
ATOM 925 C CA . LEU A 1 121 ? 28.841 8.361 -47.924 1.00 90.38 121 LEU A CA 1
ATOM 926 C C . LEU A 1 121 ? 28.283 9.011 -46.652 1.00 90.38 121 LEU A C 1
ATOM 928 O O . LEU A 1 121 ? 28.330 8.390 -45.590 1.00 90.38 121 LEU A O 1
ATOM 932 N N . SER A 1 122 ? 27.710 10.218 -46.732 1.00 90.62 122 SER A N 1
ATOM 933 C CA . SER A 1 122 ? 27.148 10.881 -45.547 1.00 90.62 122 SER A CA 1
ATOM 934 C C . SER A 1 122 ? 26.006 10.072 -44.928 1.00 90.62 122 SER A C 1
ATOM 936 O O . SER A 1 122 ? 25.942 9.933 -43.708 1.00 90.62 122 SER A O 1
ATOM 938 N N . SER A 1 123 ? 25.136 9.485 -45.756 1.00 90.06 123 SER A N 1
ATOM 939 C CA . SER A 1 123 ? 24.039 8.631 -45.281 1.00 90.06 123 SER A CA 1
ATOM 940 C C . SER A 1 123 ? 24.540 7.348 -44.605 1.00 90.06 123 SER A C 1
ATOM 942 O O . SER A 1 123 ? 23.968 6.933 -43.596 1.00 90.06 123 SER A O 1
ATOM 944 N N . THR A 1 124 ? 25.660 6.774 -45.067 1.00 94.12 124 THR A N 1
ATOM 945 C CA . THR A 1 124 ? 26.306 5.634 -44.397 1.00 94.12 124 THR A CA 1
ATOM 946 C C . THR A 1 124 ? 26.881 6.034 -43.042 1.00 94.12 124 THR A C 1
ATOM 948 O O . THR A 1 124 ? 26.676 5.329 -42.056 1.00 94.12 124 THR A O 1
ATOM 951 N N . ILE A 1 125 ? 27.586 7.169 -42.980 1.00 94.25 125 ILE A N 1
ATOM 952 C CA . ILE A 1 125 ? 28.204 7.667 -41.744 1.00 94.25 125 ILE A CA 1
ATOM 953 C C . ILE A 1 125 ? 27.125 7.905 -40.687 1.00 94.25 125 ILE A C 1
ATOM 955 O O . ILE A 1 125 ? 27.257 7.429 -39.560 1.00 94.25 125 ILE A O 1
ATOM 959 N N . VAL A 1 126 ? 26.034 8.579 -41.060 1.00 94.19 126 VAL A N 1
ATOM 960 C CA . VAL A 1 126 ? 24.911 8.832 -40.150 1.00 94.19 126 VAL A CA 1
ATOM 961 C C . VAL A 1 126 ? 24.236 7.524 -39.735 1.00 94.19 126 VAL A C 1
ATOM 963 O O . VAL A 1 126 ? 23.989 7.338 -38.548 1.00 94.19 126 VAL A O 1
ATOM 966 N N . GLY A 1 127 ? 23.997 6.589 -40.660 1.00 92.38 127 GLY A N 1
ATOM 967 C CA . GLY A 1 127 ? 23.392 5.290 -40.340 1.00 92.38 127 GLY A CA 1
ATOM 968 C C . GLY A 1 127 ? 24.215 4.468 -39.340 1.00 92.38 127 GLY A C 1
ATOM 969 O O . GLY A 1 127 ? 23.667 3.939 -38.374 1.00 92.38 127 GLY A O 1
ATOM 970 N N . VAL A 1 128 ? 25.540 4.405 -39.517 1.00 94.19 128 VAL A N 1
ATOM 971 C CA . VAL A 1 128 ? 26.450 3.718 -38.580 1.00 94.19 128 VAL A CA 1
ATOM 972 C C . VAL A 1 128 ? 26.530 4.451 -37.241 1.00 94.19 128 VAL A C 1
ATOM 974 O O . VAL A 1 128 ? 26.478 3.809 -36.194 1.00 94.19 128 VAL A O 1
ATOM 977 N N . PHE A 1 129 ? 26.625 5.782 -37.252 1.00 94.00 129 PHE A N 1
ATOM 978 C CA . PHE A 1 129 ? 26.639 6.578 -36.025 1.00 94.00 129 PHE A CA 1
ATOM 979 C C . PHE A 1 129 ? 25.379 6.336 -35.189 1.00 94.00 129 PHE A C 1
ATOM 981 O O . PHE A 1 129 ? 25.467 6.063 -33.992 1.00 94.00 129 PHE A O 1
ATOM 988 N N . LEU A 1 130 ? 24.212 6.357 -35.835 1.00 90.94 130 LEU A N 1
ATOM 989 C CA . LEU A 1 130 ? 22.926 6.141 -35.183 1.00 90.94 130 LEU A CA 1
ATOM 990 C C . LEU A 1 130 ? 22.813 4.716 -34.624 1.00 90.94 130 LEU A C 1
ATOM 992 O O . LEU A 1 130 ? 22.300 4.537 -33.523 1.00 90.94 130 LEU A O 1
ATOM 996 N N . ARG A 1 131 ? 23.380 3.715 -35.313 1.00 90.88 131 ARG A N 1
ATOM 997 C CA . ARG A 1 131 ? 23.493 2.340 -34.801 1.00 90.88 131 ARG A CA 1
ATOM 998 C C . ARG A 1 131 ? 24.297 2.261 -33.505 1.00 90.88 131 ARG A C 1
ATOM 1000 O O . ARG A 1 131 ? 23.836 1.659 -32.539 1.00 90.88 131 ARG A O 1
ATOM 1007 N N . VAL A 1 132 ? 25.487 2.864 -33.476 1.00 91.06 132 VAL A N 1
ATOM 1008 C CA . VAL A 1 132 ? 26.355 2.864 -32.284 1.00 91.06 132 VAL A CA 1
ATOM 1009 C C . VAL A 1 132 ? 25.674 3.585 -31.124 1.00 91.06 132 VAL A C 1
ATOM 1011 O O . VAL A 1 132 ? 25.662 3.077 -30.005 1.00 91.06 132 VAL A O 1
ATOM 1014 N N . LEU A 1 133 ? 25.067 4.737 -31.401 1.00 89.56 133 LEU A N 1
ATOM 1015 C CA . LEU A 1 133 ? 24.353 5.533 -30.412 1.00 89.56 133 LEU A CA 1
ATOM 1016 C C . LEU A 1 133 ? 23.174 4.746 -29.813 1.00 89.56 133 LEU A C 1
ATOM 1018 O O . LEU A 1 133 ? 23.064 4.655 -28.593 1.00 89.56 133 LEU A O 1
ATOM 1022 N N . MET A 1 134 ? 22.346 4.094 -30.638 1.00 86.75 134 MET A N 1
ATOM 1023 C CA . MET A 1 134 ? 21.231 3.264 -30.157 1.00 86.75 134 MET A CA 1
ATOM 1024 C C . MET A 1 134 ? 21.698 2.041 -29.349 1.00 86.75 134 MET A C 1
ATOM 1026 O O . MET A 1 134 ? 21.094 1.718 -28.327 1.00 86.75 134 MET A O 1
ATOM 1030 N N . MET A 1 135 ? 22.798 1.393 -29.746 1.00 84.81 135 MET A N 1
ATOM 1031 C CA . MET A 1 135 ? 23.387 0.276 -28.994 1.00 84.81 135 MET A CA 1
ATOM 1032 C C . MET A 1 135 ? 23.819 0.702 -27.580 1.00 84.81 135 MET A C 1
ATOM 1034 O O . MET A 1 135 ? 23.587 -0.026 -26.614 1.00 84.81 135 MET A O 1
ATOM 1038 N N . GLN A 1 136 ? 24.404 1.896 -27.432 1.00 84.25 136 GLN A N 1
ATOM 1039 C CA . GLN A 1 136 ? 24.820 2.406 -26.121 1.00 84.25 136 GLN A CA 1
ATOM 1040 C C . GLN A 1 136 ? 23.628 2.675 -25.189 1.00 84.25 136 GLN A C 1
ATOM 1042 O O . GLN A 1 136 ? 23.702 2.345 -24.006 1.00 84.25 136 GLN A O 1
ATOM 1047 N N . PHE A 1 137 ? 22.503 3.176 -25.711 1.00 77.69 137 PHE A N 1
ATOM 1048 C CA . PHE A 1 137 ? 21.292 3.404 -24.909 1.00 77.69 137 PHE A CA 1
ATOM 1049 C C . PHE A 1 137 ? 20.687 2.117 -24.321 1.00 77.69 137 PHE A C 1
ATOM 1051 O O . PHE A 1 137 ? 20.119 2.153 -23.230 1.00 77.69 137 PHE A O 1
ATOM 1058 N N . ARG A 1 138 ? 20.826 0.961 -24.986 1.00 76.44 138 ARG A N 1
ATOM 1059 C CA . ARG A 1 138 ? 20.317 -0.320 -24.461 1.00 76.44 138 ARG A CA 1
ATOM 1060 C C . ARG A 1 138 ? 21.006 -0.743 -23.169 1.00 76.44 138 ARG A C 1
ATOM 1062 O O . ARG A 1 138 ? 20.335 -1.207 -22.250 1.00 76.44 138 ARG A O 1
ATOM 1069 N N . VAL A 1 139 ? 22.333 -0.632 -23.119 1.00 68.94 139 VAL A N 1
ATOM 1070 C CA . VAL A 1 139 ? 23.122 -1.096 -21.967 1.00 68.94 139 VAL A CA 1
ATOM 1071 C C . VAL A 1 139 ? 22.678 -0.374 -20.692 1.00 68.94 139 VAL A C 1
ATOM 1073 O O . VAL A 1 139 ? 22.507 -1.018 -19.659 1.00 68.94 139 VAL A O 1
ATOM 1076 N N . ASP A 1 140 ? 22.406 0.928 -20.792 1.00 75.25 140 ASP A N 1
ATOM 1077 C CA . ASP A 1 140 ? 21.913 1.746 -19.680 1.00 75.25 140 ASP A CA 1
ATOM 1078 C C . ASP A 1 140 ? 20.481 1.355 -19.260 1.00 75.25 140 ASP A C 1
ATOM 1080 O O . ASP A 1 140 ? 20.200 1.146 -18.079 1.00 75.25 140 ASP A O 1
ATOM 1084 N N . LEU A 1 141 ? 19.577 1.132 -20.224 1.00 76.06 141 LEU A N 1
ATOM 1085 C CA . LEU A 1 141 ? 18.199 0.706 -19.937 1.00 76.06 141 LEU A CA 1
ATOM 1086 C C . LEU A 1 141 ? 18.124 -0.662 -19.244 1.00 76.06 141 LEU A C 1
ATOM 1088 O O . LEU A 1 141 ? 17.384 -0.815 -18.274 1.00 76.06 141 LEU A O 1
ATOM 1092 N N . VAL A 1 142 ? 18.891 -1.653 -19.710 1.00 78.25 142 VAL A N 1
ATOM 1093 C CA . VAL A 1 142 ? 18.897 -3.004 -19.120 1.00 78.25 142 VAL A CA 1
ATOM 1094 C C . VAL A 1 142 ? 19.485 -2.987 -17.707 1.00 78.25 142 VAL A C 1
ATOM 1096 O O . VAL A 1 142 ? 18.980 -3.682 -16.821 1.00 78.25 142 VAL A O 1
ATOM 1099 N N . ALA A 1 143 ? 20.534 -2.192 -17.477 1.00 79.00 143 ALA A N 1
ATOM 1100 C CA . ALA A 1 143 ? 21.112 -2.018 -16.148 1.00 79.00 143 ALA A CA 1
ATOM 1101 C C . ALA A 1 143 ? 20.089 -1.410 -15.176 1.00 79.00 143 ALA A C 1
ATOM 1103 O O . ALA A 1 143 ? 19.852 -1.982 -14.110 1.00 79.00 143 ALA A O 1
ATOM 1104 N N . ARG A 1 144 ? 19.414 -0.329 -15.589 1.00 81.06 144 ARG A N 1
ATOM 1105 C CA . ARG A 1 144 ? 18.351 0.315 -14.807 1.00 81.06 144 ARG A CA 1
ATOM 1106 C C . ARG A 1 144 ? 17.168 -0.608 -14.538 1.00 81.06 144 ARG A C 1
ATOM 1108 O O . ARG A 1 144 ? 16.704 -0.680 -13.408 1.00 81.06 144 ARG A O 1
ATOM 1115 N N . GLU A 1 145 ? 16.695 -1.361 -15.532 1.00 84.81 145 GLU A N 1
ATOM 1116 C CA . GLU A 1 145 ? 15.589 -2.305 -15.325 1.00 84.81 145 GLU A CA 1
ATOM 1117 C C . GLU A 1 145 ? 15.959 -3.381 -14.294 1.00 84.81 145 GLU A C 1
ATOM 1119 O O . GLU A 1 145 ? 15.146 -3.741 -13.439 1.00 84.81 145 GLU A O 1
ATOM 1124 N N . ARG A 1 146 ? 17.193 -3.896 -14.350 1.00 86.19 146 ARG A N 1
ATOM 1125 C CA . ARG A 1 146 ? 17.680 -4.887 -13.387 1.00 86.19 146 ARG A CA 1
ATOM 1126 C C . ARG A 1 146 ? 17.759 -4.314 -11.973 1.00 86.19 146 ARG A C 1
ATOM 1128 O O . ARG A 1 146 ? 17.377 -5.011 -11.036 1.00 86.19 146 ARG A O 1
ATOM 1135 N N . GLU A 1 147 ? 18.229 -3.079 -11.833 1.00 91.75 147 GLU A N 1
ATOM 1136 C CA . GLU A 1 147 ? 18.258 -2.349 -10.563 1.00 91.75 147 GLU A CA 1
ATOM 1137 C C . GLU A 1 147 ? 16.842 -2.164 -10.006 1.00 91.75 147 GLU A C 1
ATOM 1139 O O . GLU A 1 147 ? 16.561 -2.626 -8.904 1.00 91.75 147 GLU A O 1
ATOM 1144 N N . THR A 1 148 ? 15.902 -1.651 -10.807 1.00 91.00 148 THR A N 1
ATOM 1145 C CA . THR A 1 148 ? 14.499 -1.487 -10.394 1.00 91.00 148 THR A CA 1
ATOM 1146 C C . THR A 1 148 ? 13.841 -2.816 -10.012 1.00 91.00 148 THR A C 1
ATOM 1148 O O . THR A 1 148 ? 13.084 -2.883 -9.045 1.00 91.00 148 THR A O 1
ATOM 1151 N N . ARG A 1 149 ? 14.119 -3.909 -10.738 1.00 92.94 149 ARG A N 1
ATOM 1152 C CA . ARG A 1 149 ? 13.615 -5.248 -10.380 1.00 92.94 149 ARG A CA 1
ATOM 1153 C C . ARG A 1 149 ? 14.166 -5.725 -9.036 1.00 92.94 149 ARG A C 1
ATOM 1155 O O . ARG A 1 149 ? 13.433 -6.366 -8.288 1.00 92.94 149 ARG A O 1
ATOM 1162 N N . LEU A 1 150 ? 15.432 -5.436 -8.745 1.00 95.69 150 LEU A N 1
ATOM 1163 C CA . LEU A 1 150 ? 16.069 -5.793 -7.480 1.00 95.69 150 LEU A CA 1
ATOM 1164 C C . LEU A 1 150 ? 15.517 -4.954 -6.320 1.00 95.69 150 LEU A C 1
ATOM 1166 O O . LEU A 1 150 ? 15.170 -5.518 -5.286 1.00 95.69 150 LEU A O 1
ATOM 1170 N N . GLU A 1 151 ? 15.355 -3.644 -6.508 1.00 95.44 151 GLU A N 1
ATOM 1171 C CA . GLU A 1 151 ? 14.699 -2.761 -5.535 1.00 95.44 151 GLU A CA 1
ATOM 1172 C C . GLU A 1 151 ? 13.263 -3.212 -5.239 1.00 95.44 151 GLU A C 1
ATOM 1174 O O . GLU A 1 151 ? 12.854 -3.271 -4.080 1.00 95.44 151 GLU A O 1
ATOM 1179 N N . LEU A 1 152 ? 12.508 -3.601 -6.274 1.00 96.75 152 LEU A N 1
ATOM 1180 C CA . LEU A 1 152 ? 11.147 -4.107 -6.119 1.00 96.75 152 LEU A CA 1
ATOM 1181 C C . LEU A 1 152 ? 11.104 -5.438 -5.351 1.00 96.75 152 LEU A C 1
ATOM 1183 O O . LEU A 1 152 ? 10.202 -5.636 -4.535 1.00 96.75 152 LEU A O 1
ATOM 1187 N N . ASP A 1 153 ? 12.057 -6.345 -5.592 1.00 97.25 153 ASP A N 1
ATOM 1188 C CA . ASP A 1 153 ? 12.162 -7.602 -4.839 1.00 97.25 153 ASP A CA 1
ATOM 1189 C C . ASP A 1 153 ? 12.449 -7.336 -3.357 1.00 97.25 153 ASP A C 1
ATOM 1191 O O . ASP A 1 153 ? 11.757 -7.880 -2.496 1.00 97.25 153 ASP A O 1
ATOM 1195 N N . ILE A 1 154 ? 13.400 -6.446 -3.055 1.00 97.00 154 ILE A N 1
ATOM 1196 C CA . ILE A 1 154 ? 13.725 -6.043 -1.679 1.00 97.00 154 ILE A CA 1
ATOM 1197 C C . ILE A 1 154 ? 12.496 -5.432 -1.000 1.00 97.00 154 ILE A C 1
ATOM 1199 O O . ILE A 1 154 ? 12.063 -5.932 0.036 1.00 97.00 154 ILE A O 1
ATOM 1203 N N . ALA A 1 155 ? 11.856 -4.441 -1.625 1.00 97.31 155 ALA A N 1
ATOM 1204 C CA . ALA A 1 155 ? 10.662 -3.803 -1.074 1.00 97.31 155 ALA A CA 1
ATOM 1205 C C . ALA A 1 155 ? 9.513 -4.804 -0.848 1.00 97.31 155 ALA A C 1
ATOM 1207 O O . ALA A 1 155 ? 8.791 -4.731 0.149 1.00 97.31 155 ALA A O 1
ATOM 1208 N N . SER A 1 156 ? 9.343 -5.777 -1.751 1.00 96.88 156 SER A N 1
ATOM 1209 C CA . SER A 1 156 ? 8.342 -6.836 -1.592 1.00 96.88 156 SER A CA 1
ATOM 1210 C C . SER A 1 156 ? 8.662 -7.765 -0.420 1.00 96.88 156 SER A C 1
ATOM 1212 O O . SER A 1 156 ? 7.753 -8.182 0.306 1.00 96.88 156 SER A O 1
ATOM 1214 N N . ARG A 1 157 ? 9.940 -8.097 -0.217 1.00 97.44 157 ARG A N 1
ATOM 1215 C CA . ARG A 1 157 ? 10.401 -8.927 0.902 1.00 97.44 157 ARG A CA 1
ATOM 1216 C C . ARG A 1 157 ? 10.206 -8.217 2.236 1.00 97.44 157 ARG A C 1
ATOM 1218 O O . ARG A 1 157 ? 9.630 -8.827 3.137 1.00 97.44 157 ARG A O 1
ATOM 1225 N N . ASP A 1 158 ? 10.572 -6.945 2.321 1.00 97.75 158 ASP A N 1
ATOM 1226 C CA . ASP A 1 158 ? 10.391 -6.130 3.524 1.00 97.75 158 ASP A CA 1
ATOM 1227 C C . ASP A 1 158 ? 8.905 -6.003 3.881 1.00 97.75 158 ASP A C 1
ATOM 1229 O O . ASP A 1 158 ? 8.507 -6.237 5.024 1.00 97.75 158 ASP A O 1
ATOM 1233 N N . LEU A 1 159 ? 8.045 -5.754 2.885 1.00 97.00 159 LEU A N 1
ATOM 1234 C CA . LEU A 1 159 ? 6.595 -5.717 3.084 1.00 97.00 159 LEU A CA 1
ATOM 1235 C C . LEU A 1 159 ? 6.054 -7.051 3.617 1.00 97.00 159 LEU A C 1
ATOM 1237 O O . LEU A 1 159 ? 5.240 -7.068 4.542 1.00 97.00 159 LEU A O 1
ATOM 1241 N N . ARG A 1 160 ? 6.496 -8.182 3.053 1.00 97.25 160 ARG A N 1
ATOM 1242 C CA . ARG A 1 160 ? 6.094 -9.513 3.538 1.00 97.25 160 ARG A CA 1
ATOM 1243 C C . ARG A 1 160 ? 6.521 -9.733 4.985 1.00 97.25 160 ARG A C 1
ATOM 1245 O O . ARG A 1 160 ? 5.762 -10.328 5.752 1.00 97.25 160 ARG A O 1
ATOM 1252 N N . GLU A 1 161 ? 7.704 -9.265 5.363 1.00 98.00 161 GLU A N 1
ATOM 1253 C CA . GLU A 1 161 ? 8.197 -9.380 6.730 1.00 98.00 161 GLU A CA 1
ATOM 1254 C C . GLU A 1 161 ? 7.380 -8.526 7.711 1.00 98.00 161 GLU A C 1
ATOM 1256 O O . GLU A 1 161 ? 6.958 -9.033 8.756 1.00 98.00 161 GLU A O 1
ATOM 1261 N N . GLU A 1 162 ? 7.084 -7.274 7.359 1.00 97.75 162 GLU A N 1
ATOM 1262 C CA . GLU A 1 162 ? 6.241 -6.376 8.160 1.00 97.75 162 GLU A CA 1
ATOM 1263 C C . GLU A 1 162 ? 4.815 -6.918 8.327 1.00 97.75 162 GLU A C 1
ATOM 1265 O O . GLU A 1 162 ? 4.255 -6.923 9.430 1.00 97.75 162 GLU A O 1
ATOM 1270 N N . MET A 1 163 ? 4.230 -7.465 7.257 1.00 97.62 163 MET A N 1
ATOM 1271 C CA . MET A 1 163 ? 2.932 -8.139 7.333 1.00 97.62 163 MET A CA 1
ATOM 1272 C C . MET A 1 163 ? 2.990 -9.357 8.262 1.00 97.62 163 MET A C 1
ATOM 1274 O O . MET A 1 163 ? 2.099 -9.544 9.092 1.00 97.62 163 MET A O 1
ATOM 1278 N N . ALA A 1 164 ? 4.048 -10.171 8.184 1.00 97.25 164 ALA A N 1
ATOM 1279 C CA . ALA A 1 164 ? 4.218 -11.317 9.072 1.00 97.25 164 ALA A CA 1
ATOM 1280 C C . ALA A 1 164 ? 4.387 -10.893 10.543 1.00 97.25 164 ALA A C 1
ATOM 1282 O O . ALA A 1 164 ? 3.858 -11.564 11.436 1.00 97.25 164 ALA A O 1
ATOM 1283 N N . ARG A 1 165 ? 5.089 -9.781 10.809 1.00 98.19 165 ARG A N 1
ATOM 1284 C CA . ARG A 1 165 ? 5.184 -9.175 12.148 1.00 98.19 165 ARG A CA 1
ATOM 1285 C C . ARG A 1 165 ? 3.813 -8.723 12.651 1.00 98.19 165 ARG A C 1
ATOM 1287 O O . ARG A 1 165 ? 3.427 -9.105 13.755 1.00 98.19 165 ARG A O 1
ATOM 1294 N N . SER A 1 166 ? 3.044 -8.031 11.817 1.00 97.69 166 SER A N 1
ATOM 1295 C CA . SER A 1 166 ? 1.699 -7.552 12.155 1.00 97.69 166 SER A CA 1
ATOM 1296 C C . SER A 1 166 ? 0.729 -8.695 12.467 1.00 97.69 166 SER A C 1
ATOM 1298 O O . SER A 1 166 ? 0.014 -8.646 13.464 1.00 97.69 166 SER A O 1
ATOM 1300 N N . VAL A 1 167 ? 0.750 -9.779 11.684 1.00 97.50 167 VAL A N 1
ATOM 1301 C CA . VAL A 1 167 ? -0.081 -10.969 11.948 1.00 97.50 167 VAL A CA 1
ATOM 1302 C C . VAL A 1 167 ? 0.256 -11.598 13.303 1.00 97.50 167 VAL A C 1
ATOM 1304 O O . VAL A 1 167 ? -0.652 -11.956 14.057 1.00 97.50 167 VAL A O 1
ATOM 1307 N N . ARG A 1 168 ? 1.547 -11.710 13.650 1.00 97.69 168 ARG A N 1
ATOM 1308 C CA . ARG A 1 168 ? 1.959 -12.214 14.971 1.00 97.69 168 ARG A CA 1
ATOM 1309 C C . ARG A 1 168 ? 1.462 -11.309 16.094 1.00 97.69 168 ARG A C 1
ATOM 1311 O O . ARG A 1 168 ? 0.932 -11.818 17.076 1.00 97.69 168 ARG A O 1
ATOM 1318 N N . GLN A 1 169 ? 1.575 -9.995 15.926 1.00 97.75 169 GLN A N 1
ATOM 1319 C CA . GLN A 1 169 ? 1.140 -9.027 16.929 1.00 97.75 169 GLN A CA 1
ATOM 1320 C C . GLN A 1 169 ? -0.380 -9.038 17.138 1.00 97.75 169 GLN A C 1
ATOM 1322 O O . GLN A 1 169 ? -0.831 -9.041 18.279 1.00 97.75 169 GLN A O 1
ATOM 1327 N N . ILE A 1 170 ? -1.171 -9.141 16.065 1.00 97.62 170 ILE A N 1
ATOM 1328 C CA . ILE A 1 170 ? -2.634 -9.288 16.152 1.00 97.62 170 ILE A CA 1
ATOM 1329 C C . ILE A 1 170 ? -3.007 -10.570 16.902 1.00 97.62 170 ILE A C 1
ATOM 1331 O O . ILE A 1 170 ? -3.918 -10.559 17.733 1.00 97.62 170 ILE A O 1
ATOM 1335 N N . LYS A 1 171 ? -2.302 -11.678 16.644 1.00 97.06 171 LYS A N 1
ATOM 1336 C CA . LYS A 1 171 ? -2.542 -12.940 17.351 1.00 97.06 171 LYS A CA 1
ATOM 1337 C C . LYS A 1 171 ? -2.251 -12.807 18.847 1.00 97.06 171 LYS A C 1
ATOM 1339 O O . LYS A 1 171 ? -3.095 -13.209 19.643 1.00 97.06 171 LYS A O 1
ATOM 1344 N N . SER A 1 172 ? -1.102 -12.238 19.220 1.00 97.56 172 SER A N 1
ATOM 1345 C CA . SER A 1 172 ? -0.759 -12.000 20.629 1.00 97.56 172 SER A CA 1
ATOM 1346 C C . SER A 1 172 ? -1.789 -11.102 21.308 1.00 97.56 172 SER A C 1
ATOM 1348 O O . SER A 1 172 ? -2.343 -11.490 22.330 1.00 97.56 172 SER A O 1
ATOM 1350 N N . PHE A 1 173 ? -2.144 -9.981 20.676 1.00 97.00 173 PHE A N 1
ATOM 1351 C CA . PHE A 1 173 ? -3.175 -9.074 21.177 1.00 97.00 173 PHE A CA 1
ATOM 1352 C C . PHE A 1 173 ? -4.520 -9.778 21.382 1.00 97.00 173 PHE A C 1
ATOM 1354 O O . PHE A 1 173 ? -5.180 -9.568 22.390 1.00 97.00 173 PHE A O 1
ATOM 1361 N N . THR A 1 174 ? -4.929 -10.643 20.450 1.00 96.88 174 THR A N 1
ATOM 1362 C CA . THR A 1 174 ? -6.193 -11.387 20.569 1.00 96.88 174 THR A CA 1
ATOM 1363 C C . THR A 1 174 ? -6.175 -12.330 21.771 1.00 96.88 174 THR A C 1
ATOM 1365 O O . THR A 1 174 ? -7.160 -12.408 22.501 1.00 96.88 174 THR A O 1
ATOM 1368 N N . ILE A 1 175 ? -5.061 -13.036 21.992 1.00 96.88 175 ILE A N 1
ATOM 1369 C CA . ILE A 1 175 ? -4.901 -13.937 23.141 1.00 96.88 175 ILE A CA 1
ATOM 1370 C C . ILE A 1 175 ? -4.936 -13.137 24.450 1.00 96.88 175 ILE A C 1
ATOM 1372 O O . ILE A 1 175 ? -5.708 -13.476 25.343 1.00 96.88 175 ILE A O 1
ATOM 1376 N N . GLU A 1 176 ? -4.163 -12.052 24.537 1.00 97.44 176 GLU A N 1
ATOM 1377 C CA . GLU A 1 176 ? -4.119 -11.171 25.712 1.00 97.44 176 GLU A CA 1
ATOM 1378 C C . GLU A 1 176 ? -5.485 -10.530 25.999 1.00 97.44 176 GLU A C 1
ATOM 1380 O O . GLU A 1 176 ? -5.939 -10.511 27.141 1.00 97.44 176 GLU A O 1
ATOM 1385 N N . ALA A 1 177 ? -6.195 -10.066 24.967 1.00 96.75 177 ALA A N 1
ATOM 1386 C CA . ALA A 1 177 ? -7.520 -9.472 25.108 1.00 96.75 177 ALA A CA 1
ATOM 1387 C C . ALA A 1 177 ? -8.560 -10.481 25.619 1.00 96.75 177 ALA A C 1
ATOM 1389 O O . ALA A 1 177 ? -9.370 -10.138 26.480 1.00 96.75 177 ALA A O 1
ATOM 1390 N N . LEU A 1 178 ? -8.534 -11.723 25.122 1.00 96.75 178 LEU A N 1
ATOM 1391 C CA . LEU A 1 178 ? -9.413 -12.792 25.607 1.00 96.75 178 LEU A CA 1
ATOM 1392 C C . LEU A 1 178 ? -9.097 -13.167 27.058 1.00 96.75 178 LEU A C 1
ATOM 1394 O O . LEU A 1 178 ? -10.020 -13.337 27.854 1.00 96.75 178 LEU A O 1
ATOM 1398 N N . GLN A 1 179 ? -7.814 -13.249 27.416 1.00 97.12 179 GLN A N 1
ATOM 1399 C CA . GLN A 1 179 ? -7.398 -13.505 28.792 1.00 97.12 179 GLN A CA 1
ATOM 1400 C C . GLN A 1 179 ? -7.879 -12.390 29.728 1.00 97.12 179 GLN A C 1
ATOM 1402 O O . GLN A 1 179 ? -8.542 -12.676 30.722 1.00 97.12 179 GLN A O 1
ATOM 1407 N N . HIS A 1 180 ? -7.640 -11.124 29.381 1.00 96.81 180 HIS A N 1
ATOM 1408 C CA . HIS A 1 180 ? -8.110 -9.994 30.180 1.00 96.81 180 HIS A CA 1
ATOM 1409 C C . HIS A 1 180 ? -9.635 -9.921 30.273 1.00 96.81 180 HIS A C 1
ATOM 1411 O O . HIS A 1 180 ? -10.162 -9.557 31.323 1.00 96.81 180 HIS A O 1
ATOM 1417 N N . ALA A 1 181 ? -10.364 -10.274 29.211 1.00 96.19 181 ALA A N 1
ATOM 1418 C CA . ALA A 1 181 ? -11.820 -10.360 29.262 1.00 96.19 181 ALA A CA 1
ATOM 1419 C C . ALA A 1 181 ? -12.282 -11.427 30.269 1.00 96.19 181 ALA A C 1
ATOM 1421 O O . ALA A 1 181 ? -13.141 -11.135 31.100 1.00 96.19 181 ALA A O 1
ATOM 1422 N N . SER A 1 182 ? -11.663 -12.612 30.251 1.00 96.69 182 SER A N 1
ATOM 1423 C CA . SER A 1 182 ? -11.943 -13.697 31.202 1.00 96.69 182 SER A CA 1
ATOM 1424 C C . SER A 1 182 ? -11.606 -13.306 32.643 1.00 96.69 182 SER A C 1
ATOM 1426 O O . SER A 1 182 ? -12.423 -13.492 33.542 1.00 96.69 182 SER A O 1
ATOM 1428 N N . GLU A 1 183 ? -10.424 -12.733 32.882 1.00 96.88 183 GLU A N 1
ATOM 1429 C CA . GLU A 1 183 ? -10.002 -12.266 34.211 1.00 96.88 183 GLU A CA 1
ATOM 1430 C C . GLU A 1 183 ? -10.953 -11.192 34.749 1.00 96.88 183 GLU A C 1
ATOM 1432 O O . GLU A 1 183 ? -11.308 -11.187 35.930 1.00 96.88 183 GLU A O 1
ATOM 1437 N N . ARG A 1 184 ? -11.409 -10.290 33.874 1.00 96.25 184 ARG A N 1
ATOM 1438 C CA . ARG A 1 184 ? -12.332 -9.213 34.228 1.00 96.25 184 ARG A CA 1
ATOM 1439 C C . ARG A 1 184 ? -13.745 -9.726 34.495 1.00 96.25 184 ARG A C 1
ATOM 1441 O O . ARG A 1 184 ? -14.393 -9.219 35.408 1.00 96.25 184 ARG A O 1
ATOM 1448 N N . GLU A 1 185 ? -14.217 -10.725 33.751 1.00 96.56 185 GLU A N 1
ATOM 1449 C CA . GLU A 1 185 ? -15.475 -11.419 34.045 1.00 96.56 185 GLU A CA 1
ATOM 1450 C C . GLU A 1 185 ? -15.406 -12.116 35.408 1.00 96.56 185 GLU A C 1
ATOM 1452 O O . GLU A 1 185 ? -16.316 -11.979 36.228 1.00 96.56 185 GLU A O 1
ATOM 1457 N N . GLU A 1 186 ? -14.307 -12.815 35.693 1.00 96.44 186 GLU A N 1
ATOM 1458 C CA . GLU A 1 186 ? -14.135 -13.516 36.960 1.00 96.44 186 GLU A CA 1
ATOM 1459 C C . GLU A 1 186 ? -14.038 -12.543 38.143 1.00 96.44 186 GLU A C 1
ATOM 1461 O O . GLU A 1 186 ? -14.699 -12.740 39.168 1.00 96.44 186 GLU A O 1
ATOM 1466 N N . ALA A 1 187 ? -13.291 -11.446 37.986 1.00 96.56 187 ALA A N 1
ATOM 1467 C CA . ALA A 1 187 ? -13.242 -10.364 38.963 1.00 96.56 187 ALA A CA 1
ATOM 1468 C C . ALA A 1 187 ? -14.631 -9.747 39.188 1.00 96.56 187 ALA A C 1
ATOM 1470 O O . ALA A 1 187 ? -15.049 -9.602 40.335 1.00 96.56 187 ALA A O 1
ATOM 1471 N N . MET A 1 188 ? -15.381 -9.470 38.114 1.00 96.44 188 MET A N 1
ATOM 1472 C CA . MET A 1 188 ? -16.750 -8.956 38.201 1.00 96.44 188 MET A CA 1
ATOM 1473 C C . MET A 1 188 ? -17.651 -9.914 38.982 1.00 96.44 188 MET A C 1
ATOM 1475 O O . MET A 1 188 ? -18.320 -9.483 39.916 1.00 96.44 188 MET A O 1
ATOM 1479 N N . ARG A 1 189 ? -17.631 -11.220 38.674 1.00 96.06 189 ARG A N 1
ATOM 1480 C CA . ARG A 1 189 ? -18.420 -12.222 39.411 1.00 96.06 189 ARG A CA 1
ATOM 1481 C C . ARG A 1 189 ? -18.079 -12.240 40.898 1.00 96.06 189 ARG A C 1
ATOM 1483 O O . ARG A 1 189 ? -18.996 -12.313 41.715 1.00 96.06 189 ARG A O 1
ATOM 1490 N N . ARG A 1 190 ? -16.793 -12.157 41.259 1.00 96.50 190 ARG A N 1
ATOM 1491 C CA . ARG A 1 190 ? -16.357 -12.092 42.665 1.00 96.50 190 ARG A CA 1
ATOM 1492 C C . ARG A 1 190 ? -16.868 -10.825 43.350 1.00 96.50 190 ARG A C 1
ATOM 1494 O O . ARG A 1 190 ? -17.440 -10.923 44.432 1.00 96.50 190 ARG A O 1
ATOM 1501 N N . THR A 1 191 ? -16.733 -9.664 42.711 1.00 96.50 191 THR A N 1
ATOM 1502 C CA . THR A 1 191 ? -17.232 -8.390 43.248 1.00 96.50 191 THR A CA 1
ATOM 1503 C C . THR A 1 191 ? -18.753 -8.392 43.395 1.00 96.50 191 THR A C 1
ATOM 1505 O O . THR A 1 191 ? -19.259 -7.988 44.436 1.00 96.50 191 THR A O 1
ATOM 1508 N N . THR A 1 192 ? -19.499 -8.896 42.408 1.00 95.31 192 THR A N 1
ATOM 1509 C CA . THR A 1 192 ? -20.961 -9.015 42.497 1.00 95.31 192 THR A CA 1
ATOM 1510 C C . THR A 1 192 ? -21.378 -9.971 43.615 1.00 95.31 192 THR A C 1
ATOM 1512 O O . THR A 1 192 ? -22.303 -9.664 44.360 1.00 95.31 192 THR A O 1
ATOM 1515 N N . ALA A 1 193 ? -20.700 -11.111 43.778 1.00 96.38 193 ALA A N 1
ATOM 1516 C CA . ALA A 1 193 ? -20.999 -12.056 44.855 1.00 96.38 193 ALA A CA 1
ATOM 1517 C C . ALA A 1 193 ? -20.734 -11.459 46.248 1.00 96.38 193 ALA A C 1
ATOM 1519 O O . ALA A 1 193 ? -21.554 -11.637 47.152 1.00 96.38 193 ALA A O 1
ATOM 1520 N N . ALA A 1 194 ? -19.630 -10.722 46.408 1.00 96.56 194 ALA A N 1
ATOM 1521 C CA . ALA A 1 194 ? -19.335 -9.981 47.632 1.00 96.56 194 ALA A CA 1
ATOM 1522 C C . ALA A 1 194 ? -20.420 -8.928 47.906 1.00 96.56 194 ALA A C 1
ATOM 1524 O O . ALA A 1 194 ? -21.034 -8.949 48.964 1.00 96.56 194 ALA A O 1
ATOM 1525 N N . MET A 1 195 ? -20.768 -8.112 46.906 1.00 96.19 195 MET A N 1
ATOM 1526 C CA . MET A 1 195 ? -21.812 -7.088 47.023 1.00 96.19 195 MET A CA 1
ATOM 1527 C C . MET A 1 195 ? -23.179 -7.672 47.416 1.00 96.19 195 MET A C 1
ATOM 1529 O O . MET A 1 195 ? -23.874 -7.112 48.254 1.00 96.19 195 MET A O 1
ATOM 1533 N N . VAL A 1 196 ? -23.575 -8.813 46.841 1.00 96.19 196 VAL A N 1
ATOM 1534 C CA . VAL A 1 196 ? -24.827 -9.504 47.206 1.00 96.19 196 VAL A CA 1
ATOM 1535 C C . VAL A 1 196 ? -24.794 -9.993 48.656 1.00 96.19 196 VAL A C 1
ATOM 1537 O O . VAL A 1 196 ? -25.827 -9.996 49.325 1.00 96.19 196 VAL A O 1
ATOM 1540 N N . THR A 1 197 ? -23.629 -10.425 49.136 1.00 96.56 197 THR A N 1
ATOM 1541 C CA . THR A 1 197 ? -23.447 -10.875 50.522 1.00 96.56 197 THR A CA 1
ATOM 1542 C C . THR A 1 197 ? -23.537 -9.694 51.485 1.00 96.56 197 THR A C 1
ATOM 1544 O O . THR A 1 197 ? -24.339 -9.755 52.414 1.00 96.56 197 THR A O 1
ATOM 1547 N N . ASP A 1 198 ? -22.846 -8.591 51.191 1.00 96.50 198 ASP A N 1
ATOM 1548 C CA . ASP A 1 198 ? -22.909 -7.351 51.973 1.00 96.50 198 ASP A CA 1
ATOM 1549 C C . ASP A 1 198 ? -24.338 -6.791 52.035 1.00 96.50 198 ASP A C 1
ATOM 1551 O O . ASP A 1 198 ? -24.818 -6.421 53.104 1.00 96.50 198 ASP A O 1
ATOM 1555 N N . ILE A 1 199 ? -25.068 -6.784 50.910 1.00 95.12 199 ILE A N 1
ATOM 1556 C CA . ILE A 1 199 ? -26.475 -6.347 50.876 1.00 95.12 199 ILE A CA 1
ATOM 1557 C C . ILE A 1 199 ? -27.344 -7.232 51.776 1.00 95.12 199 ILE A C 1
ATOM 1559 O O . ILE A 1 199 ? -28.208 -6.720 52.486 1.00 95.12 199 ILE A O 1
ATOM 1563 N N . ARG A 1 200 ? -27.140 -8.557 51.764 1.00 94.31 200 ARG A N 1
ATOM 1564 C CA . ARG A 1 200 ? -27.888 -9.471 52.643 1.00 94.31 200 ARG A CA 1
ATOM 1565 C C . ARG A 1 200 ? -27.594 -9.208 54.113 1.00 94.31 200 ARG A C 1
ATOM 1567 O O . ARG A 1 200 ? -28.527 -9.213 54.911 1.00 94.31 200 ARG A O 1
ATOM 1574 N N . GLU A 1 201 ? -26.334 -8.972 54.459 1.00 95.00 201 GLU A N 1
ATOM 1575 C CA . GLU A 1 201 ? -25.934 -8.649 55.827 1.00 95.00 201 GLU A CA 1
ATOM 1576 C C . GLU A 1 201 ? -26.545 -7.318 56.283 1.00 95.00 201 GLU A C 1
ATOM 1578 O O . GLU A 1 201 ? -27.195 -7.266 57.327 1.00 95.00 201 GLU A O 1
ATOM 1583 N N . GLN A 1 202 ? -26.452 -6.273 55.456 1.00 94.62 202 GLN A N 1
ATOM 1584 C CA . GLN A 1 202 ? -27.073 -4.976 55.732 1.00 94.62 202 GLN A CA 1
ATOM 1585 C C . GLN A 1 202 ? -28.599 -5.067 55.851 1.00 94.62 202 GLN A C 1
ATOM 1587 O O . GLN A 1 202 ? -29.184 -4.428 56.726 1.00 94.62 202 GLN A O 1
ATOM 1592 N N . MET A 1 203 ? -29.267 -5.868 55.012 1.00 93.31 203 MET A N 1
ATOM 1593 C CA . MET A 1 203 ? -30.708 -6.117 55.145 1.00 93.31 203 MET A CA 1
ATOM 1594 C C . MET A 1 203 ? -31.039 -6.842 56.452 1.00 93.31 203 MET A C 1
ATOM 1596 O O . MET A 1 203 ? -32.050 -6.516 57.075 1.00 93.31 203 MET A O 1
ATOM 1600 N N . GLY A 1 204 ? -30.201 -7.787 56.886 1.00 93.19 204 GLY A N 1
ATOM 1601 C CA . GLY A 1 204 ? -30.332 -8.456 58.181 1.00 93.19 204 GLY A CA 1
ATOM 1602 C C . GLY A 1 204 ? -30.253 -7.465 59.341 1.00 93.19 204 GLY A C 1
ATOM 1603 O O . GLY A 1 204 ? -31.198 -7.367 60.121 1.00 93.19 204 GLY A O 1
ATOM 1604 N N . GLN A 1 205 ? -29.197 -6.649 59.375 1.00 94.25 205 GLN A N 1
ATOM 1605 C CA . GLN A 1 205 ? -29.013 -5.595 60.382 1.00 94.25 205 GLN A CA 1
ATOM 1606 C C . GLN A 1 205 ? -30.168 -4.585 60.374 1.00 94.25 205 GLN A C 1
ATOM 1608 O O . GLN A 1 205 ? -30.694 -4.217 61.419 1.00 94.25 205 GLN A O 1
ATOM 1613 N N . THR A 1 206 ? -30.620 -4.168 59.189 1.00 93.25 206 THR A N 1
ATOM 1614 C CA . THR A 1 206 ? -31.767 -3.256 59.059 1.00 93.25 206 THR A CA 1
ATOM 1615 C C . THR A 1 206 ? -33.046 -3.897 59.597 1.00 93.25 206 THR A C 1
ATOM 1617 O O . THR A 1 206 ? -33.834 -3.229 60.259 1.00 93.25 206 THR A O 1
ATOM 1620 N N . THR A 1 207 ? -33.255 -5.192 59.346 1.00 93.38 207 THR A N 1
ATOM 1621 C CA . THR A 1 207 ? -34.420 -5.927 59.860 1.00 93.38 207 THR A CA 1
ATOM 1622 C C . THR A 1 207 ? -34.389 -6.014 61.383 1.00 93.38 207 THR A C 1
ATOM 1624 O O . THR A 1 207 ? -35.428 -5.819 62.007 1.00 93.38 207 THR A O 1
ATOM 1627 N N . GLU A 1 208 ? -33.220 -6.250 61.986 1.00 93.12 208 GLU A N 1
ATOM 1628 C CA . GLU A 1 208 ? -33.051 -6.224 63.445 1.00 93.12 208 GLU A CA 1
ATOM 1629 C C . GLU A 1 208 ? -33.379 -4.843 64.021 1.00 93.12 208 GLU A C 1
ATOM 1631 O O . GLU A 1 208 ? -34.239 -4.744 64.894 1.00 93.12 208 GLU A O 1
ATOM 1636 N N . ILE A 1 209 ? -32.810 -3.772 63.454 1.00 94.12 209 ILE A N 1
ATOM 1637 C CA . ILE A 1 209 ? -33.082 -2.389 63.880 1.00 94.12 209 ILE A CA 1
ATOM 1638 C C . ILE A 1 209 ? -34.579 -2.062 63.785 1.00 94.12 209 ILE A C 1
ATOM 1640 O O . ILE A 1 209 ? -35.150 -1.473 64.702 1.00 94.12 209 ILE A O 1
ATOM 1644 N N . VAL A 1 210 ? -35.236 -2.444 62.685 1.00 93.44 210 VAL A N 1
ATOM 1645 C CA . VAL A 1 210 ? -36.676 -2.213 62.497 1.00 93.44 210 VAL A CA 1
ATOM 1646 C C . VAL A 1 210 ? -37.499 -3.001 63.514 1.00 93.44 210 VAL A C 1
ATOM 1648 O O . VAL A 1 210 ? -38.471 -2.468 64.045 1.00 93.44 210 VAL A O 1
ATOM 1651 N N . ASN A 1 211 ? -37.135 -4.252 63.793 1.00 93.00 211 ASN A N 1
ATOM 1652 C CA . ASN A 1 211 ? -37.864 -5.095 64.738 1.00 93.00 211 ASN A CA 1
ATOM 1653 C C . ASN A 1 211 ? -37.735 -4.566 66.174 1.00 93.00 211 ASN A C 1
ATOM 1655 O O . ASN A 1 211 ? -38.734 -4.485 66.893 1.00 93.00 211 ASN A O 1
ATOM 1659 N N . ASP A 1 212 ? -36.537 -4.127 66.562 1.00 93.81 212 ASP A N 1
ATOM 1660 C CA . ASP A 1 212 ? -36.288 -3.504 67.861 1.00 93.81 212 ASP A CA 1
ATOM 1661 C C . ASP A 1 212 ? -37.059 -2.187 68.005 1.00 93.81 212 ASP A C 1
ATOM 1663 O O . ASP A 1 212 ? -37.784 -2.007 68.986 1.00 93.81 212 ASP A O 1
ATOM 1667 N N . ALA A 1 213 ? -37.015 -1.318 66.990 1.00 93.50 213 ALA A N 1
ATOM 1668 C CA . ALA A 1 213 ? -37.781 -0.072 66.981 1.00 93.50 213 ALA A CA 1
ATOM 1669 C C . ALA A 1 213 ? -39.299 -0.319 67.043 1.00 93.50 213 ALA A C 1
AT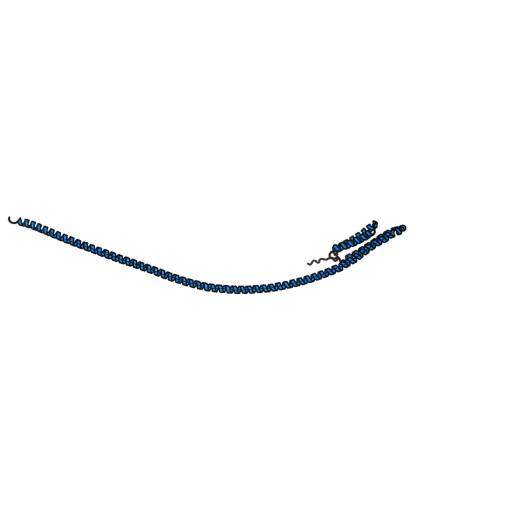OM 1671 O O . ALA A 1 213 ? -40.0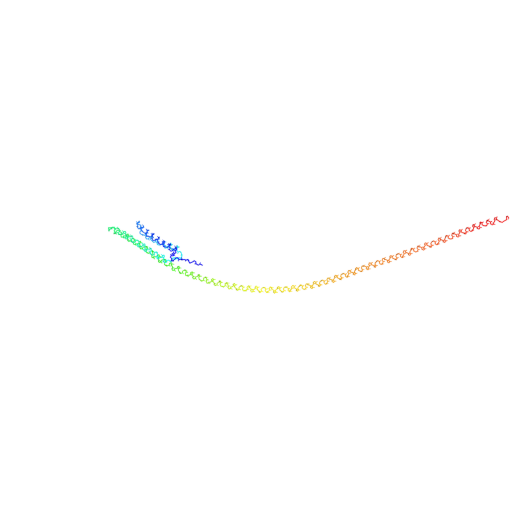23 0.392 67.742 1.00 93.50 213 ALA A O 1
ATOM 1672 N N . LEU A 1 214 ? -39.802 -1.346 66.348 1.00 93.25 214 LEU A N 1
ATOM 1673 C CA . LEU A 1 214 ? -41.216 -1.721 66.384 1.00 93.25 214 LEU A CA 1
ATOM 1674 C C . LEU A 1 214 ? -41.622 -2.241 67.769 1.00 93.25 214 LEU A C 1
ATOM 1676 O O . LEU A 1 214 ? -42.703 -1.913 68.263 1.00 93.25 214 LEU A O 1
ATOM 1680 N N . ARG A 1 215 ? -40.755 -3.030 68.413 1.00 93.94 215 ARG A N 1
ATOM 1681 C CA . ARG A 1 215 ? -40.971 -3.545 69.768 1.00 93.94 215 ARG A CA 1
ATOM 1682 C C . ARG A 1 215 ? -40.984 -2.420 70.797 1.00 93.94 215 ARG A C 1
ATOM 1684 O O . ARG A 1 215 ? -41.872 -2.401 71.651 1.00 93.94 215 ARG A O 1
ATOM 1691 N N . GLU A 1 216 ? -40.048 -1.482 70.695 1.00 94.25 216 GLU A N 1
ATOM 1692 C CA . GLU A 1 216 ? -39.981 -0.298 71.551 1.00 94.25 216 GLU A CA 1
ATOM 1693 C C . GLU A 1 216 ? -41.221 0.589 71.363 1.00 94.25 216 GLU A C 1
ATOM 1695 O O . GLU A 1 216 ? -41.884 0.941 72.340 1.00 94.25 216 GLU A O 1
ATOM 1700 N N . ALA A 1 217 ? -41.625 0.852 70.117 1.00 93.06 217 ALA A N 1
ATOM 1701 C CA . ALA A 1 217 ? -42.838 1.607 69.811 1.00 93.06 217 ALA A CA 1
ATOM 1702 C C . ALA A 1 217 ? -44.108 0.919 70.343 1.00 93.06 217 ALA A C 1
ATOM 1704 O O . ALA A 1 217 ? -44.976 1.578 70.917 1.00 93.06 217 ALA A O 1
ATOM 1705 N N . ALA A 1 218 ? -44.220 -0.407 70.210 1.00 91.62 218 ALA A N 1
ATOM 1706 C CA . ALA A 1 218 ? -45.349 -1.167 70.743 1.00 91.62 218 ALA A CA 1
ATOM 1707 C C . ALA A 1 218 ? -45.412 -1.106 72.280 1.00 91.62 218 ALA A C 1
ATOM 1709 O O . ALA A 1 218 ? -46.495 -0.950 72.847 1.00 91.62 218 ALA A O 1
ATOM 1710 N N . GLN A 1 219 ? -44.265 -1.186 72.962 1.00 93.44 219 GLN A N 1
ATOM 1711 C CA . GLN A 1 219 ? -44.183 -1.037 74.419 1.00 93.44 219 GLN A CA 1
ATOM 1712 C C . GLN A 1 219 ? -44.521 0.387 74.877 1.00 93.44 219 GLN A C 1
ATOM 1714 O O . GLN A 1 219 ? -45.265 0.566 75.848 1.00 93.44 219 GLN A O 1
ATOM 1719 N N . ALA A 1 220 ? -44.031 1.404 74.168 1.00 93.44 220 ALA A N 1
ATOM 1720 C CA . ALA A 1 220 ? -44.367 2.799 74.432 1.00 93.44 220 ALA A CA 1
ATOM 1721 C C . ALA A 1 220 ? -45.872 3.051 74.246 1.00 93.44 220 ALA A C 1
ATOM 1723 O O . ALA A 1 220 ? -46.516 3.636 75.114 1.00 93.44 220 ALA A O 1
ATOM 1724 N N . GLN A 1 221 ? -46.470 2.517 73.179 1.00 92.38 221 GLN A N 1
ATOM 1725 C CA . GLN A 1 221 ? -47.905 2.638 72.930 1.00 92.38 221 GLN A CA 1
ATOM 1726 C C . GLN A 1 221 ? -48.741 1.900 73.984 1.00 92.38 221 GLN A C 1
ATOM 1728 O O . GLN A 1 221 ? -49.753 2.426 74.446 1.00 92.38 221 GLN A O 1
ATOM 1733 N N . ALA A 1 222 ? -48.327 0.697 74.396 1.00 89.38 222 ALA A N 1
ATOM 1734 C CA . ALA A 1 222 ? -49.017 -0.064 75.435 1.00 89.38 222 ALA A CA 1
ATOM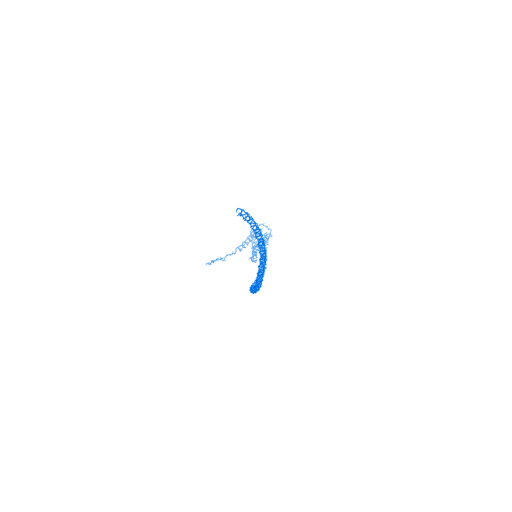 1735 C C . ALA A 1 222 ? -48.971 0.654 76.792 1.00 89.38 222 ALA A C 1
ATOM 1737 O O . ALA A 1 222 ? -49.990 0.741 77.477 1.00 89.38 222 ALA A O 1
ATOM 1738 N N . SER A 1 223 ? -47.816 1.212 77.172 1.00 92.31 223 SER A N 1
ATOM 1739 C CA . SER A 1 223 ? -47.680 1.970 78.422 1.00 92.31 223 SER A CA 1
ATOM 1740 C C . SER A 1 223 ? -48.476 3.280 78.396 1.00 92.31 223 SER A C 1
ATOM 1742 O O . SER A 1 223 ? -49.159 3.596 79.375 1.00 92.31 223 SER A O 1
ATOM 1744 N N . ALA A 1 224 ? -48.485 3.991 77.265 1.00 92.75 224 ALA A N 1
ATOM 1745 C CA . ALA A 1 224 ? -49.330 5.164 77.064 1.00 92.75 224 ALA A CA 1
ATOM 1746 C C . ALA A 1 224 ? -50.825 4.813 77.160 1.00 92.75 224 ALA A C 1
ATOM 1748 O O . ALA A 1 224 ? -51.574 5.507 77.845 1.00 92.75 224 ALA A O 1
ATOM 1749 N N . ALA A 1 225 ? -51.259 3.702 76.553 1.00 90.62 225 ALA A N 1
ATOM 1750 C CA . ALA A 1 225 ? -52.644 3.240 76.628 1.00 90.62 225 ALA A CA 1
ATOM 1751 C C . ALA A 1 225 ? -53.058 2.862 78.059 1.00 90.62 225 ALA A C 1
ATOM 1753 O O . ALA A 1 225 ? -54.131 3.255 78.508 1.00 90.62 225 ALA A O 1
ATOM 1754 N N . ILE A 1 226 ? -52.203 2.151 78.805 1.00 91.56 226 ILE A N 1
ATOM 1755 C CA . ILE A 1 226 ? -52.447 1.829 80.222 1.00 91.56 226 ILE A CA 1
ATOM 1756 C C . ILE A 1 226 ? -52.566 3.107 81.057 1.00 91.56 226 ILE A C 1
ATOM 1758 O O . ILE A 1 226 ? -53.435 3.190 81.924 1.00 91.56 226 ILE A O 1
ATOM 1762 N N . THR A 1 227 ? -51.714 4.099 80.794 1.00 93.50 227 THR A N 1
ATOM 1763 C CA . THR A 1 227 ? -51.748 5.390 81.494 1.00 93.50 227 THR A CA 1
ATOM 1764 C C . THR A 1 227 ? -53.050 6.130 81.197 1.00 93.50 227 THR A C 1
ATOM 1766 O O . THR A 1 227 ? -53.758 6.490 82.129 1.00 93.50 227 THR A O 1
ATOM 1769 N N . ALA A 1 228 ? -53.451 6.226 79.927 1.00 93.19 228 ALA A N 1
ATOM 1770 C CA . ALA A 1 228 ? -54.726 6.828 79.540 1.00 93.19 228 ALA A CA 1
ATOM 1771 C C . ALA A 1 228 ? -55.938 6.103 80.157 1.00 93.19 228 ALA A C 1
ATOM 1773 O O . ALA A 1 228 ? -56.877 6.747 80.624 1.00 93.19 228 ALA A O 1
ATOM 1774 N N . ILE A 1 229 ? -55.915 4.764 80.216 1.00 91.50 229 ILE A N 1
ATOM 1775 C CA . ILE A 1 229 ? -56.956 3.980 80.895 1.00 91.50 229 ILE A CA 1
ATOM 1776 C C . ILE A 1 229 ? -56.983 4.325 82.385 1.00 91.50 229 ILE A C 1
ATOM 1778 O O . ILE A 1 229 ? -58.053 4.615 82.916 1.00 91.50 229 ILE A O 1
ATOM 1782 N N . ARG A 1 230 ? -55.829 4.332 83.063 1.00 92.06 230 ARG A N 1
ATOM 1783 C CA . ARG A 1 230 ? -55.739 4.697 84.484 1.00 92.06 230 ARG A CA 1
ATOM 1784 C C . ARG A 1 230 ? -56.291 6.098 84.733 1.00 92.06 230 ARG A C 1
ATOM 1786 O O . ARG A 1 230 ? -57.065 6.265 85.674 1.00 92.06 230 ARG A O 1
ATOM 1793 N N . ASP A 1 231 ? -55.919 7.068 83.909 1.00 92.94 231 ASP A N 1
ATOM 1794 C CA . ASP A 1 231 ? -56.367 8.451 84.049 1.00 92.94 231 ASP A CA 1
ATOM 1795 C C . ASP A 1 231 ? -57.886 8.540 83.869 1.00 92.94 231 ASP A C 1
ATOM 1797 O O . ASP A 1 231 ? -58.567 9.089 84.731 1.00 92.94 231 ASP A O 1
ATOM 1801 N N . SER A 1 232 ? -58.441 7.875 82.847 1.00 92.50 232 SER A N 1
ATOM 1802 C CA . SER A 1 232 ? -59.894 7.823 82.625 1.00 92.50 232 SER A CA 1
ATOM 1803 C C . SER A 1 232 ? -60.660 7.148 83.772 1.00 92.50 232 SER A C 1
ATOM 1805 O O . SER A 1 232 ? -61.727 7.612 84.166 1.00 92.50 232 SER A O 1
ATOM 1807 N N . VAL A 1 233 ? -60.111 6.076 84.360 1.00 92.25 233 VAL A N 1
ATOM 1808 C CA . VAL A 1 233 ? -60.705 5.391 85.520 1.00 92.25 233 VAL A CA 1
ATOM 1809 C C . VAL A 1 233 ? -60.642 6.280 86.757 1.00 92.25 233 VAL A C 1
ATOM 1811 O O . VAL A 1 233 ? -61.596 6.318 87.529 1.00 92.25 233 VAL A O 1
ATOM 1814 N N . THR A 1 234 ? -59.541 7.007 86.941 1.00 93.12 234 THR A N 1
ATOM 1815 C CA . THR A 1 234 ? -59.374 7.942 88.058 1.00 93.12 234 THR A CA 1
ATOM 1816 C C . THR A 1 234 ? -60.351 9.104 87.928 1.00 93.12 234 THR A C 1
ATOM 1818 O O . THR A 1 234 ? -61.030 9.436 88.894 1.00 93.12 234 THR A O 1
ATOM 1821 N N . GLU A 1 235 ? -60.496 9.669 86.731 1.00 92.44 235 GLU A N 1
ATOM 1822 C CA . GLU A 1 235 ? -61.466 10.724 86.439 1.00 92.44 235 GLU A CA 1
ATOM 1823 C C . GLU A 1 235 ? -62.908 10.239 86.648 1.00 92.44 235 GLU A C 1
ATOM 1825 O O . GLU A 1 235 ? -63.698 10.918 87.304 1.00 92.44 235 GLU A O 1
ATOM 1830 N N . ALA A 1 236 ? -63.242 9.027 86.192 1.00 89.94 236 ALA A N 1
ATOM 1831 C CA . ALA A 1 236 ? -64.548 8.417 86.431 1.00 89.94 236 ALA A CA 1
ATOM 1832 C C . ALA A 1 236 ? -64.812 8.171 87.927 1.00 89.94 236 ALA A C 1
ATOM 1834 O O . ALA A 1 236 ? -65.907 8.453 88.414 1.00 89.94 236 ALA A O 1
ATOM 1835 N N . ALA A 1 237 ? -63.817 7.687 88.675 1.00 87.56 237 ALA A N 1
ATOM 1836 C CA . ALA A 1 237 ? -63.918 7.488 90.119 1.00 87.56 237 ALA A CA 1
ATOM 1837 C C . ALA A 1 237 ? -64.097 8.820 90.864 1.00 87.56 237 ALA A C 1
ATOM 1839 O O . ALA A 1 237 ? -64.941 8.915 91.754 1.00 87.56 237 ALA A O 1
ATOM 1840 N N . GLN A 1 238 ? -63.363 9.863 90.468 1.00 91.12 238 GLN A N 1
ATOM 1841 C CA . GLN A 1 238 ? -63.512 11.214 91.006 1.00 91.12 238 GLN A CA 1
ATOM 1842 C C . GLN A 1 238 ? -64.906 11.778 90.697 1.00 91.12 238 GLN A C 1
ATOM 1844 O O . GLN A 1 238 ? -65.552 12.352 91.571 1.00 91.12 238 GLN A O 1
ATOM 1849 N N . GLY A 1 239 ? -65.401 11.568 89.474 1.00 91.25 239 GLY A N 1
ATOM 1850 C CA . GLY A 1 239 ? -66.755 11.929 89.065 1.00 91.25 239 GLY A CA 1
ATOM 1851 C C . GLY A 1 239 ? -67.814 11.242 89.926 1.00 91.25 239 GLY A C 1
ATOM 1852 O O . GLY A 1 239 ? -68.706 11.911 90.444 1.00 91.25 239 GLY A O 1
ATOM 1853 N N . LEU A 1 240 ? -67.675 9.933 90.162 1.00 89.38 240 LEU A N 1
ATOM 1854 C CA . LEU A 1 240 ? -68.561 9.177 91.050 1.00 89.38 240 LEU A CA 1
ATOM 1855 C C . LEU A 1 240 ? -68.518 9.701 92.489 1.00 89.38 240 LEU A C 1
ATOM 1857 O O . LEU A 1 240 ? -69.574 9.910 93.083 1.00 89.38 240 LEU A O 1
ATOM 1861 N N . LEU A 1 241 ? -67.330 9.976 93.034 1.00 88.62 241 LEU A N 1
ATOM 1862 C CA . LEU A 1 241 ? -67.181 10.563 94.369 1.00 88.62 241 LEU A CA 1
ATOM 1863 C C . LEU A 1 241 ? -67.864 11.930 94.469 1.00 88.62 241 LEU A C 1
ATOM 1865 O O . LEU A 1 241 ? -68.609 12.165 95.417 1.00 88.62 241 LEU A O 1
ATOM 1869 N N . ASN A 1 242 ? -67.690 12.794 93.469 1.00 90.69 242 ASN A N 1
ATOM 1870 C CA . ASN A 1 242 ? -68.358 14.093 93.423 1.00 90.69 242 ASN A CA 1
ATOM 1871 C C . ASN A 1 242 ? -69.885 13.935 93.365 1.00 90.69 242 ASN A C 1
ATOM 1873 O O . ASN A 1 242 ? -70.603 14.647 94.065 1.00 90.69 242 ASN A O 1
ATOM 1877 N N . THR A 1 243 ? -70.402 12.980 92.579 1.00 88.81 243 THR A N 1
ATOM 1878 C CA . THR A 1 243 ? -71.848 12.700 92.547 1.00 88.81 243 THR A CA 1
ATOM 1879 C C . THR A 1 243 ? -72.364 12.120 93.862 1.00 88.81 243 THR A C 1
ATOM 1881 O O . THR A 1 243 ? -73.466 12.466 94.277 1.00 88.81 243 THR A O 1
ATOM 1884 N N . ALA A 1 244 ? -71.573 11.293 94.551 1.00 82.81 244 ALA A N 1
ATOM 1885 C CA . ALA A 1 244 ? -71.925 10.743 95.855 1.00 82.81 244 ALA A CA 1
ATOM 1886 C C . ALA A 1 244 ? -71.966 11.836 96.933 1.00 82.81 244 ALA A C 1
ATOM 1888 O O . ALA A 1 244 ? -72.930 11.898 97.687 1.00 82.81 244 ALA A O 1
ATOM 1889 N N . GLN A 1 245 ? -70.991 12.750 96.953 1.00 85.69 245 GLN A N 1
ATOM 1890 C CA . GLN A 1 245 ? -70.985 13.913 97.852 1.00 85.69 245 GLN A CA 1
ATOM 1891 C C . GLN A 1 245 ? -72.143 14.880 97.557 1.00 85.69 245 GLN A C 1
ATOM 1893 O O . GLN A 1 245 ? -72.777 15.412 98.470 1.00 85.69 245 GLN A O 1
ATOM 1898 N N . ALA A 1 246 ? -72.468 15.091 96.278 1.00 84.81 246 ALA A N 1
ATOM 1899 C CA . ALA A 1 246 ? -73.639 15.872 95.887 1.00 84.81 246 ALA A CA 1
ATOM 1900 C C . ALA A 1 246 ? -74.950 15.196 96.335 1.00 84.81 246 ALA A C 1
ATOM 1902 O O . ALA A 1 246 ? -75.872 15.872 96.785 1.00 84.81 246 ALA A O 1
ATOM 1903 N N . ALA A 1 247 ? -75.029 13.864 96.262 1.00 83.06 247 ALA A N 1
ATOM 1904 C CA . ALA A 1 247 ? -76.175 13.108 96.756 1.00 83.06 247 ALA A CA 1
ATOM 1905 C C . ALA A 1 247 ? -76.282 13.154 98.289 1.00 83.06 247 ALA A C 1
ATOM 1907 O O . ALA A 1 247 ? -77.378 13.333 98.808 1.00 83.06 247 ALA A O 1
ATOM 1908 N N . GLU A 1 248 ? -75.163 13.041 99.008 1.00 78.94 248 GLU A N 1
ATOM 1909 C CA . GLU A 1 248 ? -75.105 13.133 100.472 1.00 78.94 248 GLU A CA 1
ATOM 1910 C C . GLU A 1 248 ? -75.546 14.518 100.967 1.00 78.94 248 GLU A C 1
ATOM 1912 O O . GLU A 1 248 ? -76.439 14.617 101.804 1.00 78.94 248 GLU A O 1
ATOM 1917 N N . SER A 1 249 ? -75.026 15.594 100.373 1.00 81.69 249 SER A N 1
ATOM 1918 C CA . SER A 1 249 ? -75.462 16.964 100.693 1.00 81.69 249 SER A CA 1
ATOM 1919 C C . SER A 1 249 ? -76.928 17.233 100.324 1.00 81.69 249 SER A C 1
ATOM 1921 O O . SER A 1 249 ? -77.632 17.928 101.059 1.00 81.69 249 SER A O 1
ATOM 1923 N N . GLY A 1 250 ? -77.423 16.652 99.225 1.00 82.12 250 GLY A N 1
ATOM 1924 C CA . GLY A 1 250 ? -78.846 16.676 98.875 1.00 82.12 250 GLY A CA 1
ATOM 1925 C C . GLY A 1 250 ? -79.717 15.952 99.907 1.00 82.12 250 GLY A C 1
ATOM 1926 O O . GLY A 1 250 ? -80.732 16.492 100.343 1.00 82.12 250 GLY A O 1
ATOM 1927 N N . LEU A 1 251 ? -79.288 14.770 100.361 1.00 79.56 251 LEU A N 1
ATOM 1928 C CA . LEU A 1 251 ? -79.957 13.995 101.411 1.00 79.56 251 LEU A CA 1
ATOM 1929 C C . LEU A 1 251 ? -79.979 14.740 102.752 1.00 79.56 251 LEU A C 1
ATOM 1931 O O . LEU A 1 251 ? -81.005 14.734 103.431 1.00 79.56 251 LEU A O 1
ATOM 1935 N N . GLU A 1 252 ? -78.889 15.408 103.134 1.00 78.31 252 GLU A N 1
ATOM 1936 C CA . GLU A 1 252 ? -78.845 16.253 104.333 1.00 78.31 252 GLU A CA 1
ATOM 1937 C C . GLU A 1 252 ? -79.787 17.460 104.223 1.00 78.31 252 GLU A C 1
ATOM 1939 O O . GLU A 1 252 ? -80.489 17.795 105.184 1.00 78.31 252 GLU A O 1
ATOM 1944 N N . ALA A 1 253 ? -79.846 18.102 103.052 1.00 79.69 253 ALA A N 1
ATOM 1945 C CA . ALA A 1 253 ? -80.763 19.208 102.795 1.00 79.69 253 ALA A CA 1
ATOM 1946 C C . ALA A 1 253 ? -82.232 18.758 102.882 1.00 79.69 253 ALA A C 1
ATOM 1948 O O . ALA A 1 253 ? -83.037 19.421 103.544 1.00 79.69 253 ALA A O 1
ATOM 1949 N N . ASP A 1 254 ? -82.565 17.606 102.295 1.00 78.06 254 ASP A N 1
ATOM 1950 C CA . ASP A 1 254 ? -83.901 17.008 102.358 1.00 78.06 254 ASP A CA 1
ATOM 1951 C C . ASP A 1 254 ? -84.272 16.582 103.786 1.00 78.06 254 ASP A C 1
ATOM 1953 O O . ASP A 1 254 ? -85.390 16.837 104.245 1.00 78.06 254 ASP A O 1
ATOM 1957 N N . ALA A 1 255 ? -83.333 15.995 104.534 1.00 76.06 255 ALA A N 1
ATOM 1958 C CA . ALA A 1 255 ? -83.532 15.633 105.935 1.00 76.06 255 ALA A CA 1
ATOM 1959 C C . ALA A 1 255 ? -83.789 16.870 106.815 1.00 76.06 255 ALA A C 1
ATOM 1961 O O . ALA A 1 255 ? -84.718 16.867 107.632 1.00 76.06 255 ALA A O 1
ATOM 1962 N N . ASN A 1 256 ? -83.034 17.955 106.613 1.00 79.75 256 ASN A N 1
ATOM 1963 C CA . ASN A 1 256 ? -83.253 19.229 107.301 1.00 79.75 256 ASN A CA 1
ATOM 1964 C C . ASN A 1 256 ? -84.598 19.860 106.923 1.00 79.75 256 ASN A C 1
ATOM 1966 O O . ASN A 1 256 ? -85.339 20.309 107.803 1.00 79.75 256 ASN A O 1
ATOM 1970 N N . ALA A 1 257 ? -84.964 19.852 105.639 1.00 80.50 257 ALA A N 1
ATOM 1971 C CA . ALA A 1 257 ? -86.261 20.338 105.181 1.00 80.50 257 ALA A CA 1
ATOM 1972 C C . ALA A 1 257 ? -87.417 19.540 105.812 1.00 80.50 257 ALA A C 1
ATOM 1974 O O . ALA A 1 257 ? -88.388 20.130 106.299 1.00 80.50 257 ALA A O 1
ATOM 1975 N N . ALA A 1 258 ? -87.290 18.212 105.889 1.00 77.56 258 ALA A N 1
ATOM 1976 C CA . ALA A 1 258 ? -88.254 17.337 106.547 1.00 77.56 258 ALA A CA 1
ATOM 1977 C C . ALA A 1 258 ? -88.345 17.600 108.061 1.00 77.56 258 ALA A C 1
ATOM 1979 O O . ALA A 1 258 ? -89.448 17.620 108.617 1.00 77.56 258 ALA A O 1
ATOM 1980 N N . HIS A 1 259 ? -87.218 17.851 108.735 1.00 81.00 259 HIS A N 1
ATOM 1981 C CA . HIS A 1 259 ? -87.190 18.206 110.155 1.00 81.00 259 HIS A CA 1
ATOM 1982 C C . HIS A 1 259 ? -87.907 19.539 110.427 1.00 81.00 259 HIS A C 1
ATOM 1984 O O . HIS A 1 259 ? -88.780 19.609 111.296 1.00 81.00 259 HIS A O 1
ATOM 1990 N N . VAL A 1 260 ? -87.631 20.577 109.631 1.00 83.00 260 VAL A N 1
ATOM 1991 C CA . VAL A 1 260 ? -88.313 21.881 109.727 1.00 83.00 260 VAL A CA 1
ATOM 1992 C C . VAL A 1 260 ? -89.810 21.751 109.427 1.00 83.00 260 VAL A C 1
ATOM 1994 O O . VAL A 1 260 ? -90.639 22.342 110.124 1.00 83.00 260 VAL A O 1
ATOM 1997 N N . ALA A 1 261 ? -90.188 20.955 108.422 1.00 80.06 261 ALA A N 1
ATOM 1998 C CA . ALA A 1 261 ? -91.589 20.691 108.102 1.00 80.06 261 ALA A CA 1
ATOM 1999 C C . ALA A 1 261 ? -92.320 19.990 109.259 1.00 80.06 261 ALA A C 1
ATOM 2001 O O . ALA A 1 261 ? -93.452 20.365 109.582 1.00 80.06 261 ALA A O 1
ATOM 2002 N N . ARG A 1 262 ? -91.662 19.025 109.919 1.00 77.25 262 ARG A N 1
ATOM 2003 C CA . ARG A 1 262 ? -92.173 18.368 111.131 1.00 77.25 262 ARG A CA 1
ATOM 2004 C C . ARG A 1 262 ? -92.350 19.359 112.277 1.00 77.25 262 ARG A C 1
ATOM 2006 O O . ARG A 1 262 ? -93.433 19.394 112.847 1.00 77.25 262 ARG A O 1
ATOM 2013 N N . LEU A 1 263 ? -91.365 20.213 112.562 1.00 81.75 263 LEU A N 1
ATOM 2014 C CA . LEU A 1 263 ? -91.482 21.247 113.600 1.00 81.75 263 LEU A CA 1
ATOM 2015 C C . LEU A 1 263 ? -92.671 22.185 113.345 1.00 81.75 263 LEU A C 1
ATOM 2017 O O . LEU A 1 263 ? -93.495 22.387 114.234 1.00 81.75 263 LEU A O 1
ATOM 2021 N N . ARG A 1 264 ? -92.835 22.677 112.110 1.00 84.19 264 ARG A N 1
ATOM 2022 C CA . ARG A 1 264 ? -93.992 23.508 111.724 1.00 84.19 264 ARG A CA 1
ATOM 2023 C C . ARG A 1 264 ? -95.325 22.764 111.827 1.00 84.19 264 ARG A C 1
ATOM 2025 O O . ARG A 1 264 ? -96.362 23.383 112.069 1.00 84.19 264 ARG A O 1
ATOM 2032 N N . ALA A 1 265 ? -95.350 21.455 111.576 1.00 80.56 265 ALA A N 1
ATOM 2033 C CA . ALA A 1 265 ? -96.545 20.640 111.779 1.00 80.56 265 ALA A CA 1
ATOM 2034 C C . ALA A 1 265 ? -96.883 20.533 113.272 1.00 80.56 265 ALA A C 1
ATOM 2036 O O . ALA A 1 265 ? -98.027 20.792 113.642 1.00 80.56 265 ALA A O 1
ATOM 2037 N N . THR A 1 266 ? -95.889 20.268 114.122 1.00 81.06 266 THR A N 1
ATOM 2038 C CA . THR A 1 266 ? -96.049 20.242 115.580 1.00 81.06 266 THR A CA 1
ATOM 2039 C C . THR A 1 266 ? -96.519 21.593 116.115 1.00 81.06 266 THR A C 1
ATOM 2041 O O . THR A 1 266 ? -97.487 21.636 116.861 1.00 81.06 266 THR A O 1
ATOM 2044 N N . GLU A 1 267 ? -95.936 22.714 115.679 1.00 81.12 267 GLU A N 1
ATOM 2045 C CA . GLU A 1 267 ? -96.397 24.056 116.070 1.00 81.12 267 GLU A CA 1
ATOM 2046 C C . GLU A 1 267 ? -97.857 24.317 115.681 1.00 81.12 267 GLU A C 1
ATOM 2048 O O . GLU A 1 267 ? -98.626 24.869 116.473 1.00 81.12 267 GLU A O 1
ATOM 2053 N N . ARG A 1 268 ? -98.266 23.910 114.470 1.00 82.19 268 ARG A N 1
ATOM 2054 C CA . ARG A 1 268 ? -99.667 24.002 114.035 1.00 82.19 268 ARG A CA 1
ATOM 2055 C C . ARG A 1 268 ? -100.578 23.144 114.906 1.00 82.19 268 ARG A C 1
ATOM 2057 O O . ARG A 1 268 ? -101.644 23.619 115.291 1.00 82.19 268 ARG A O 1
ATOM 2064 N N . MET A 1 269 ? -100.153 21.928 115.250 1.00 81.12 269 MET A N 1
ATOM 2065 C CA . MET A 1 269 ? -100.894 21.051 116.157 1.00 81.12 269 MET A CA 1
ATOM 2066 C C . MET A 1 269 ? -101.034 21.681 117.544 1.00 81.12 269 MET A C 1
ATOM 2068 O O . MET A 1 269 ? -102.150 21.768 118.047 1.00 81.12 269 MET A O 1
ATOM 2072 N N . THR A 1 270 ? -99.959 22.216 118.123 1.00 82.44 270 THR A N 1
ATOM 2073 C CA . THR A 1 270 ? -100.001 22.892 119.427 1.00 82.44 270 THR A CA 1
ATOM 2074 C C . THR A 1 270 ? -100.918 24.114 119.401 1.00 82.44 270 THR A C 1
ATOM 2076 O O . THR A 1 270 ? -101.754 24.267 120.287 1.00 82.44 270 THR A O 1
ATOM 2079 N N . ARG A 1 271 ? -100.846 24.959 118.360 1.00 83.50 271 ARG A N 1
ATOM 2080 C CA . ARG A 1 271 ? -101.785 26.086 118.206 1.00 83.50 271 ARG A CA 1
ATOM 2081 C C . ARG A 1 271 ? -103.230 25.618 118.076 1.00 83.50 271 ARG A C 1
ATOM 2083 O O . ARG A 1 271 ? -104.112 26.247 118.649 1.00 83.50 271 ARG A O 1
ATOM 2090 N N . SER A 1 272 ? -103.480 24.533 117.342 1.00 79.19 272 SER A N 1
ATOM 2091 C CA . SER A 1 272 ? -104.826 23.969 117.224 1.00 79.19 272 SER A CA 1
ATOM 2092 C C . SER A 1 272 ? -105.332 23.418 118.558 1.00 79.19 272 SER A C 1
ATOM 2094 O O . SER A 1 272 ? -106.479 23.668 118.902 1.00 79.19 272 SER A O 1
ATOM 2096 N N . ALA A 1 273 ? -104.474 22.767 119.350 1.00 77.69 273 ALA A N 1
ATOM 2097 C CA . ALA A 1 273 ? -104.819 22.270 120.677 1.00 77.69 273 ALA A CA 1
ATOM 2098 C C . ALA A 1 273 ? -105.168 23.421 121.632 1.00 77.69 273 ALA A C 1
ATOM 2100 O O . ALA A 1 273 ? -106.215 23.378 122.267 1.00 77.69 273 ALA A O 1
ATOM 2101 N N . LEU A 1 274 ? -104.367 24.493 121.643 1.00 81.38 274 LEU A N 1
ATOM 2102 C CA . LEU A 1 274 ? -104.665 25.708 122.411 1.00 81.38 274 LEU A CA 1
ATOM 2103 C C . LEU A 1 274 ? -105.965 26.383 121.944 1.00 81.38 274 LEU A C 1
ATOM 2105 O O . LEU A 1 274 ? -106.744 26.869 122.760 1.00 81.38 274 LEU A O 1
ATOM 2109 N N . ALA A 1 275 ? -106.236 26.405 120.636 1.00 80.38 275 ALA A N 1
ATOM 2110 C CA . ALA A 1 275 ? -107.486 26.942 120.100 1.00 80.38 275 ALA A CA 1
ATOM 2111 C C . ALA A 1 275 ? -108.704 26.089 120.497 1.00 80.38 275 ALA A C 1
ATOM 2113 O O . ALA A 1 275 ? -109.758 26.646 120.805 1.00 80.38 275 ALA A O 1
ATOM 2114 N N . VAL A 1 276 ? -108.559 24.760 120.518 1.00 82.06 276 VAL A N 1
ATOM 2115 C CA . VAL A 1 276 ? -109.581 23.820 121.003 1.00 82.06 276 VAL A CA 1
ATOM 2116 C C . VAL A 1 276 ? -109.808 24.006 122.499 1.00 82.06 276 VAL A C 1
ATOM 2118 O O . VAL A 1 276 ? -110.953 24.106 122.923 1.00 82.06 276 VAL A O 1
ATOM 2121 N N . GLU A 1 277 ? -108.753 24.140 123.298 1.00 80.56 277 GLU A N 1
ATOM 2122 C CA . GLU A 1 277 ? -108.853 24.414 124.735 1.00 80.56 277 GLU A CA 1
ATOM 2123 C C . GLU A 1 277 ? -109.573 25.746 125.011 1.00 80.56 277 GLU A C 1
ATOM 2125 O O . GLU A 1 277 ? -110.501 25.799 125.821 1.00 80.56 277 GLU A O 1
ATOM 2130 N N . ALA A 1 278 ? -109.234 26.801 124.262 1.00 80.19 278 ALA A N 1
ATOM 2131 C CA . ALA A 1 278 ? -109.911 28.099 124.304 1.00 80.19 278 ALA A CA 1
ATOM 2132 C C . ALA A 1 278 ? -111.378 28.043 123.820 1.00 80.19 278 ALA A C 1
ATOM 2134 O O . ALA A 1 278 ? -112.197 28.895 124.175 1.00 80.19 278 ALA A O 1
ATOM 2135 N N . ALA A 1 279 ? -111.722 27.086 122.955 1.00 78.62 279 ALA A N 1
ATOM 2136 C CA . ALA A 1 279 ? -113.097 26.841 122.525 1.00 78.62 279 ALA A CA 1
ATOM 2137 C C . ALA A 1 279 ? -113.882 26.060 123.590 1.00 78.62 279 ALA A C 1
ATOM 2139 O O . ALA A 1 279 ? -115.020 26.416 123.880 1.00 78.62 279 ALA A O 1
ATOM 2140 N N . CYS A 1 280 ? -113.267 25.055 124.218 1.00 79.19 280 CYS A N 1
ATOM 2141 C CA . CYS A 1 280 ? -113.847 24.295 125.324 1.00 79.19 280 CYS A CA 1
ATOM 2142 C C . CYS A 1 280 ? -114.129 25.181 126.541 1.00 79.19 280 CYS A C 1
ATOM 2144 O O . CYS A 1 280 ? -115.196 25.072 127.134 1.00 79.19 280 CYS A O 1
ATOM 2146 N N . THR A 1 281 ? -113.219 26.094 126.886 1.00 80.88 281 THR A N 1
ATOM 2147 C CA . THR A 1 281 ? -113.442 27.081 127.959 1.00 80.88 281 THR A CA 1
ATOM 2148 C C . THR A 1 281 ? -114.587 28.032 127.626 1.00 80.88 281 THR A C 1
ATOM 2150 O O . THR A 1 281 ? -115.468 28.220 128.458 1.00 80.88 281 THR A O 1
ATOM 2153 N N . ARG A 1 282 ? -114.666 28.547 126.392 1.00 81.50 282 ARG A N 1
ATOM 2154 C CA . ARG A 1 282 ? -115.821 29.350 125.946 1.00 81.50 282 ARG A CA 1
ATOM 2155 C C . ARG A 1 282 ? -117.137 28.572 125.972 1.00 81.50 282 ARG A C 1
ATOM 2157 O O . ARG A 1 282 ? -118.157 29.127 126.366 1.00 81.50 282 ARG A O 1
ATOM 2164 N N . LEU A 1 283 ? -117.130 27.300 125.577 1.00 79.44 283 LEU A N 1
ATOM 2165 C CA . LEU A 1 283 ? -118.299 26.424 125.683 1.00 79.44 283 LEU A CA 1
ATOM 2166 C C . LEU A 1 283 ? -118.694 26.185 127.143 1.00 79.44 283 LEU A C 1
ATOM 2168 O O . LEU A 1 283 ? -119.881 26.205 127.452 1.00 79.44 283 LEU A O 1
ATOM 2172 N N . ALA A 1 284 ? -117.725 26.004 128.042 1.00 75.19 284 ALA A N 1
ATOM 2173 C CA . ALA A 1 284 ? -117.977 25.867 129.473 1.00 75.19 284 ALA A CA 1
ATOM 2174 C C . ALA A 1 284 ? -118.567 27.155 130.073 1.00 75.19 284 ALA A C 1
ATOM 2176 O O . ALA A 1 284 ? -119.537 27.086 130.824 1.00 75.19 284 ALA A O 1
ATOM 2177 N N . GLU A 1 285 ? -118.055 28.330 129.694 1.00 76.25 285 GLU A N 1
ATOM 2178 C CA . GLU A 1 285 ? -118.630 29.628 130.073 1.00 76.25 285 GLU A CA 1
ATOM 2179 C C . GLU A 1 285 ? -120.055 29.795 129.532 1.00 76.25 285 GLU A C 1
ATOM 2181 O O . GLU A 1 285 ? -120.961 30.166 130.277 1.00 76.25 285 GLU A O 1
ATOM 2186 N N . GLN A 1 286 ? -120.289 29.472 128.256 1.00 78.69 286 GLN A N 1
ATOM 2187 C CA . GLN A 1 286 ? -121.626 29.508 127.660 1.00 78.69 286 GLN A CA 1
ATOM 2188 C C . GLN A 1 286 ? -122.588 28.544 128.359 1.00 78.69 286 GLN A C 1
ATOM 2190 O O . GLN A 1 286 ? -123.722 28.927 128.636 1.00 78.69 286 GLN A O 1
ATOM 2195 N N . ALA A 1 287 ? -122.144 27.330 128.693 1.00 72.69 287 ALA A N 1
ATOM 2196 C CA . ALA A 1 287 ? -122.930 26.350 129.434 1.00 72.69 287 ALA A CA 1
ATOM 2197 C C . ALA A 1 287 ? -123.244 26.825 130.861 1.00 72.69 287 ALA A C 1
ATOM 2199 O O . ALA A 1 287 ? -124.373 26.659 131.314 1.00 72.69 287 ALA A O 1
ATOM 2200 N N . ALA A 1 288 ? -122.298 27.474 131.547 1.00 73.06 288 ALA A N 1
ATOM 2201 C CA . ALA A 1 288 ? -122.526 28.073 132.861 1.00 73.06 288 ALA A CA 1
ATOM 2202 C C . ALA A 1 288 ? -123.538 29.229 132.791 1.00 73.06 288 ALA A C 1
ATOM 2204 O O . ALA A 1 288 ? -124.453 29.309 133.610 1.00 73.06 288 ALA A O 1
ATOM 2205 N N . VAL A 1 289 ? -123.444 30.098 131.778 1.00 76.31 289 VAL A N 1
ATOM 2206 C CA . VAL A 1 289 ? -124.436 31.160 131.545 1.00 76.31 289 VAL A CA 1
ATOM 2207 C C . VAL A 1 289 ? -125.813 30.562 131.252 1.00 76.31 289 VAL A C 1
ATOM 2209 O O . VAL A 1 289 ? -126.796 31.015 131.837 1.00 76.31 289 VAL A O 1
ATOM 2212 N N . LEU A 1 290 ? -125.890 29.520 130.417 1.00 74.31 290 LEU A N 1
ATOM 2213 C CA . LEU A 1 290 ? -127.136 28.808 130.128 1.00 74.31 290 LEU A CA 1
ATOM 2214 C C . LEU A 1 290 ? -127.721 28.166 131.392 1.00 74.31 290 LEU A C 1
ATOM 2216 O O . LEU A 1 290 ? -128.915 28.298 131.630 1.00 74.31 290 LEU A O 1
ATOM 2220 N N . GLY A 1 291 ? -126.879 27.545 132.223 1.00 71.62 291 GLY A N 1
ATOM 2221 C CA . GLY A 1 291 ? -127.247 26.980 133.521 1.00 71.62 291 GLY A CA 1
ATOM 2222 C C . GLY A 1 291 ? -127.831 28.037 134.453 1.00 71.62 291 GLY A C 1
ATOM 2223 O O . GLY A 1 291 ? -128.953 27.889 134.914 1.00 71.62 291 GLY A O 1
ATOM 2224 N N . THR A 1 292 ? -127.161 29.182 134.624 1.00 74.06 292 THR A N 1
ATOM 2225 C CA . THR A 1 292 ? -127.712 30.280 135.443 1.00 74.06 292 THR A CA 1
ATOM 2226 C C . THR A 1 292 ? -128.968 30.924 134.846 1.00 74.06 292 THR A C 1
ATOM 2228 O O . THR A 1 292 ? -129.745 31.541 135.577 1.00 74.06 292 THR A O 1
ATOM 2231 N N . ALA A 1 293 ? -129.164 30.862 133.525 1.00 68.44 293 ALA A N 1
ATOM 2232 C CA . ALA A 1 293 ? -130.379 31.335 132.867 1.00 68.44 293 ALA A CA 1
ATOM 2233 C C . ALA A 1 293 ? -131.541 30.349 133.067 1.00 68.44 293 ALA A C 1
ATOM 2235 O O . ALA A 1 293 ? -132.657 30.785 133.344 1.00 68.44 293 ALA A O 1
ATOM 2236 N N . LEU A 1 294 ? -131.264 29.045 132.989 1.00 67.12 294 LEU A N 1
ATOM 2237 C CA . LEU A 1 294 ? -132.191 27.960 133.309 1.00 67.12 294 LEU A CA 1
ATOM 2238 C C . LEU A 1 294 ? -132.577 27.968 134.790 1.00 67.12 294 LEU A C 1
ATOM 2240 O O . LEU A 1 294 ? -133.764 27.912 135.075 1.00 67.12 294 LEU A O 1
ATOM 2244 N N . ASP A 1 295 ? -131.629 28.150 135.710 1.00 67.75 295 ASP A N 1
ATOM 2245 C CA . ASP A 1 295 ? -131.906 28.275 137.148 1.00 67.75 295 ASP A CA 1
ATOM 2246 C C . ASP A 1 295 ? -132.728 29.531 137.465 1.00 67.75 295 ASP A C 1
ATOM 2248 O O . ASP A 1 295 ? -133.625 29.515 138.303 1.00 67.75 295 ASP A O 1
ATOM 2252 N N . ARG A 1 296 ? -132.487 30.646 136.761 1.00 67.00 296 ARG A N 1
ATOM 2253 C CA . ARG A 1 296 ? -133.340 31.842 136.874 1.00 67.00 296 ARG A CA 1
ATOM 2254 C C . ARG A 1 296 ? -134.731 31.628 136.279 1.00 67.00 296 ARG A C 1
ATOM 2256 O O . ARG A 1 296 ? -135.684 32.245 136.754 1.00 67.00 296 ARG A O 1
ATOM 2263 N N . ALA A 1 297 ? -134.861 30.803 135.243 1.00 60.72 297 ALA A N 1
ATOM 2264 C CA . ALA A 1 297 ? -136.151 30.443 134.667 1.00 60.72 297 ALA A CA 1
ATOM 2265 C C . ALA A 1 297 ? -136.920 29.471 135.575 1.00 60.72 297 ALA A C 1
ATOM 2267 O O . ALA A 1 297 ? -138.109 29.687 135.799 1.00 60.72 297 ALA A O 1
ATOM 2268 N N . SER A 1 298 ? -136.251 28.471 136.160 1.00 60.53 298 SER A N 1
ATOM 2269 C CA . SER A 1 298 ? -136.848 27.538 137.120 1.00 60.53 298 SER A CA 1
ATOM 2270 C C . SER A 1 298 ? -137.233 28.247 138.418 1.00 60.53 298 SER A C 1
ATOM 2272 O O . SER A 1 298 ? -138.366 28.099 138.856 1.00 60.53 298 SER A O 1
ATOM 2274 N N . ALA A 1 299 ? -136.390 29.131 138.962 1.00 61.09 299 ALA A N 1
ATOM 2275 C CA . ALA A 1 299 ? -136.723 29.924 140.148 1.00 61.09 299 ALA A CA 1
ATOM 2276 C C . ALA A 1 299 ? -137.893 30.901 139.909 1.00 61.09 299 ALA A C 1
ATOM 2278 O O . ALA A 1 299 ? -138.668 31.174 140.823 1.00 61.09 299 ALA A O 1
ATOM 2279 N N . ARG A 1 300 ? -138.065 31.414 138.680 1.00 60.53 300 ARG A N 1
ATOM 2280 C CA . ARG A 1 300 ? -139.253 32.205 138.300 1.00 60.53 300 ARG A CA 1
ATOM 2281 C C . ARG A 1 300 ? -140.512 31.354 138.139 1.00 60.53 300 ARG A C 1
ATOM 2283 O O . ARG A 1 300 ? -141.596 31.864 138.397 1.00 60.53 300 ARG A O 1
ATOM 2290 N N . LEU A 1 301 ? -140.376 30.094 137.730 1.00 58.78 301 LEU A N 1
ATOM 2291 C CA . LEU A 1 301 ? -141.490 29.147 137.661 1.00 58.78 301 LEU A CA 1
ATOM 2292 C C . LEU A 1 301 ? -141.892 28.656 139.062 1.00 58.78 301 LEU A C 1
ATOM 2294 O O . LEU A 1 301 ? -143.074 28.632 139.375 1.00 58.78 301 LEU A O 1
ATOM 2298 N N . GLU A 1 302 ? -140.934 28.365 139.945 1.00 58.62 302 GLU A N 1
ATOM 2299 C CA . GLU A 1 302 ? -141.206 27.875 141.305 1.00 58.62 302 GLU A CA 1
ATOM 2300 C C . GLU A 1 302 ? -141.711 28.962 142.266 1.00 58.62 302 GLU A C 1
ATOM 2302 O O . GLU A 1 302 ? -142.487 28.656 143.170 1.00 58.62 302 GLU A O 1
ATOM 2307 N N . ALA A 1 303 ? -141.343 30.232 142.059 1.00 56.22 303 ALA A N 1
ATOM 2308 C CA . ALA A 1 303 ? -141.909 31.358 142.811 1.00 56.22 303 ALA A CA 1
ATOM 2309 C C . ALA A 1 303 ? -143.279 31.827 142.275 1.00 56.22 303 ALA A C 1
ATOM 2311 O O . ALA A 1 303 ? -143.948 32.622 142.931 1.00 56.22 303 ALA A O 1
ATOM 2312 N N . GLY A 1 304 ? -143.693 31.352 141.095 1.00 55.12 304 GLY A N 1
ATOM 2313 C CA . GLY A 1 304 ? -145.000 31.650 140.505 1.00 55.12 304 GLY A CA 1
ATOM 2314 C C . GLY A 1 304 ? -146.119 30.689 140.918 1.00 55.12 304 GLY A C 1
ATOM 2315 O O . GLY A 1 304 ? -147.280 31.032 140.720 1.00 55.12 304 GLY A O 1
ATOM 2316 N N . ASP A 1 305 ? -145.795 29.523 141.494 1.00 51.44 305 ASP A N 1
ATOM 2317 C CA . ASP A 1 305 ? -146.729 28.384 141.563 1.00 51.44 305 ASP A CA 1
ATOM 2318 C C . ASP A 1 305 ? -146.937 27.796 142.979 1.00 51.44 305 ASP A C 1
ATOM 2320 O O . ASP A 1 305 ? -147.287 26.627 143.136 1.00 51.44 305 ASP A O 1
ATOM 2324 N N . ARG A 1 306 ? -146.741 28.592 144.048 1.00 49.41 306 ARG A N 1
ATOM 2325 C CA . ARG A 1 306 ? -147.204 28.241 145.411 1.00 49.41 306 ARG A CA 1
ATOM 2326 C C . ARG A 1 306 ? -147.805 29.445 146.152 1.00 49.41 306 ARG A C 1
ATOM 2328 O O . ARG A 1 306 ? -147.067 30.351 146.537 1.00 49.41 306 ARG A O 1
ATOM 2335 N N . HIS A 1 307 ? -149.120 29.351 146.411 1.00 44.41 307 HIS A N 1
ATOM 2336 C CA . HIS A 1 307 ? -150.001 30.180 147.260 1.00 44.41 307 HIS A CA 1
ATOM 2337 C C . HIS A 1 307 ? -150.769 31.310 146.552 1.00 44.41 307 HIS A C 1
ATOM 2339 O O . HIS A 1 307 ? -150.525 32.480 146.832 1.00 44.41 307 HIS A O 1
ATOM 2345 N N . ALA A 1 308 ? -151.685 31.077 145.596 1.00 40.66 308 ALA A N 1
ATOM 2346 C CA . ALA A 1 308 ? -152.826 30.126 145.522 1.00 40.66 308 ALA A CA 1
ATOM 2347 C C . ALA A 1 308 ? -152.878 28.907 146.462 1.00 40.66 308 ALA A C 1
ATOM 2349 O O . ALA A 1 308 ? -151.976 28.041 146.398 1.00 40.66 308 ALA A O 1
#

Sequence (308 aa):
MARATTRRMHDVSPRESWDRIVLLLAFVAGVAGGIALKLSGVHPFWAAGYAALVLCSYALLTYFTTNLRIEPEAIGDNCYYLGFLFTLTSLAVTLYFVVESGAEDRARLIPEVISGFGVALSSTIVGVFLRVLMMQFRVDLVARERETRLELDIASRDLREEMARSVRQIKSFTIEALQHASEREEAMRRTTAAMVTDIREQMGQTTEIVNDALREAAQAQASAAITAIRDSVTEAAQGLLNTAQAAESGLEADANAAHVARLRATERMTRSALAVEAACTRLAEQAAVLGTALDRASARLEAGDRHA